Protein AF-A0AAE0ZSF6-F1 (afdb_monomer)

pLDDT: mean 75.46, std 21.59, range [30.97, 98.56]

Organism: NCBI:txid231223

Structure (mmCIF, N/CA/C/O backbone):
data_AF-A0AAE0ZSF6-F1
#
_entry.id   AF-A0AAE0ZSF6-F1
#
loop_
_atom_site.group_PDB
_atom_site.id
_atom_site.type_symbol
_atom_site.label_atom_id
_atom_site.label_alt_id
_atom_site.label_comp_id
_atom_site.label_asym_id
_atom_site.label_entity_id
_atom_site.label_seq_id
_atom_site.pdbx_PDB_ins_code
_atom_site.Cartn_x
_atom_site.Cartn_y
_atom_site.Cartn_z
_atom_site.occupancy
_atom_site.B_iso_or_equiv
_atom_site.auth_seq_id
_atom_site.auth_comp_id
_atom_site.auth_asym_id
_atom_site.auth_atom_id
_atom_site.pdbx_PDB_model_num
ATOM 1 N N . MET A 1 1 ? 40.507 6.064 -8.110 1.00 38.41 1 MET A N 1
ATOM 2 C CA . MET A 1 1 ? 40.528 5.110 -9.238 1.00 38.41 1 MET A CA 1
ATOM 3 C C . MET A 1 1 ? 39.177 5.207 -9.920 1.00 38.41 1 MET A C 1
ATOM 5 O O . MET A 1 1 ? 38.188 4.876 -9.286 1.00 38.41 1 MET A O 1
ATOM 9 N N . ILE A 1 2 ? 39.118 5.758 -11.133 1.00 44.78 2 ILE A N 1
ATOM 10 C CA . ILE A 1 2 ? 37.880 5.827 -11.922 1.00 44.78 2 ILE A CA 1
ATOM 11 C C . ILE A 1 2 ? 37.825 4.515 -12.701 1.00 44.78 2 ILE A C 1
ATOM 13 O O . ILE A 1 2 ? 38.640 4.302 -13.596 1.00 44.78 2 ILE A O 1
ATOM 17 N N . SER A 1 3 ? 36.950 3.599 -12.286 1.00 50.28 3 SER A N 1
ATOM 18 C CA . SER A 1 3 ? 36.685 2.377 -13.042 1.00 50.28 3 SER A CA 1
ATOM 19 C C . SER A 1 3 ? 35.960 2.786 -14.319 1.00 50.28 3 SER A C 1
ATOM 21 O O . SER A 1 3 ? 34.825 3.247 -14.253 1.00 50.28 3 SER A O 1
ATOM 23 N N . ALA A 1 4 ? 36.632 2.700 -15.466 1.00 52.94 4 ALA A N 1
ATOM 24 C CA . ALA A 1 4 ? 35.983 2.910 -16.751 1.00 52.94 4 ALA A CA 1
ATOM 25 C C . ALA A 1 4 ? 35.031 1.733 -16.997 1.00 52.94 4 ALA A C 1
ATOM 27 O O . ALA A 1 4 ? 35.480 0.588 -17.085 1.00 52.94 4 ALA A O 1
ATOM 28 N N . SER A 1 5 ? 33.730 2.012 -17.060 1.00 61.28 5 SER A N 1
ATOM 29 C CA . SER A 1 5 ? 32.712 1.036 -17.440 1.00 61.28 5 SER A CA 1
ATOM 30 C C . SER A 1 5 ? 33.024 0.489 -18.834 1.00 61.28 5 SER A C 1
ATOM 32 O O . SER A 1 5 ? 33.424 1.216 -19.750 1.00 61.28 5 SER A O 1
ATOM 34 N N . GLY A 1 6 ? 32.918 -0.830 -18.994 1.00 62.44 6 GLY A N 1
ATOM 35 C CA . GLY A 1 6 ? 33.204 -1.478 -20.271 1.00 62.44 6 GLY A CA 1
ATOM 36 C C . GLY A 1 6 ? 32.202 -1.041 -21.353 1.00 62.44 6 GLY A C 1
ATOM 37 O O . GLY A 1 6 ? 31.063 -0.697 -21.036 1.00 62.44 6 GLY A O 1
ATOM 38 N N . PRO A 1 7 ? 32.549 -1.116 -22.650 1.00 66.44 7 PRO A N 1
ATOM 39 C CA . PRO A 1 7 ? 31.659 -0.720 -23.751 1.00 66.44 7 PRO A CA 1
ATOM 40 C C . PRO A 1 7 ? 30.327 -1.496 -23.821 1.00 66.44 7 PRO A C 1
ATOM 42 O O . PRO A 1 7 ? 29.432 -1.100 -24.566 1.00 66.44 7 PRO A O 1
ATOM 45 N N . SER A 1 8 ? 30.177 -2.594 -23.074 1.00 73.38 8 SER A N 1
ATOM 46 C CA . SER A 1 8 ? 28.915 -3.325 -22.901 1.00 73.38 8 SER A CA 1
ATOM 47 C C . SER A 1 8 ? 27.992 -2.715 -21.843 1.00 73.38 8 SER A C 1
ATOM 49 O O . SER A 1 8 ? 26.777 -2.809 -21.970 1.00 73.38 8 SER A O 1
ATOM 51 N N . GLU A 1 9 ? 28.558 -2.103 -20.804 1.00 71.50 9 GLU A N 1
ATOM 52 C CA . GLU A 1 9 ? 27.821 -1.485 -19.698 1.00 71.50 9 GLU A CA 1
ATOM 53 C C . GLU A 1 9 ? 27.203 -0.160 -20.155 1.00 71.50 9 GLU A C 1
ATOM 55 O O . GLU A 1 9 ? 25.998 0.022 -20.031 1.00 71.50 9 GLU A O 1
ATOM 60 N N . ALA A 1 10 ? 27.975 0.665 -20.871 1.00 73.56 10 ALA A N 1
ATOM 61 C CA . ALA A 1 10 ? 27.472 1.903 -21.468 1.00 73.56 10 ALA A CA 1
ATOM 62 C C . ALA A 1 10 ? 26.270 1.681 -22.411 1.00 73.56 10 ALA A C 1
ATOM 64 O O . ALA A 1 10 ? 25.297 2.427 -22.362 1.00 73.56 10 ALA A O 1
ATOM 65 N N . ARG A 1 11 ? 26.290 0.620 -23.236 1.00 77.31 11 ARG A N 1
ATOM 66 C CA . ARG A 1 11 ? 25.150 0.286 -24.114 1.00 77.31 11 ARG A CA 1
ATOM 67 C C . ARG A 1 11 ? 23.927 -0.191 -23.340 1.00 77.31 11 ARG A C 1
ATOM 69 O O . ARG A 1 11 ? 22.802 0.062 -23.761 1.00 77.31 11 ARG A O 1
ATOM 76 N N . ARG A 1 12 ? 24.134 -0.916 -22.237 1.00 74.12 12 ARG A N 1
ATOM 77 C CA . ARG A 1 12 ? 23.039 -1.360 -21.371 1.00 74.12 12 ARG A CA 1
ATOM 78 C C . ARG A 1 12 ? 22.360 -0.153 -20.733 1.00 74.12 12 ARG A C 1
ATOM 80 O O . ARG A 1 12 ? 21.136 -0.085 -20.751 1.00 74.12 12 ARG A O 1
ATOM 87 N N . ASP A 1 13 ? 23.145 0.791 -20.229 1.00 77.50 13 ASP A N 1
ATOM 88 C CA . ASP A 1 13 ? 22.627 1.995 -19.584 1.00 77.50 13 ASP A CA 1
ATOM 89 C C . ASP A 1 13 ? 21.880 2.894 -20.577 1.00 77.50 13 ASP A C 1
ATOM 91 O O . ASP A 1 13 ? 20.820 3.421 -20.245 1.00 77.50 13 ASP A O 1
ATOM 95 N N . GLU A 1 14 ? 22.376 3.020 -21.811 1.00 81.62 14 GLU A N 1
ATOM 96 C CA . GLU A 1 14 ? 21.708 3.752 -22.896 1.00 81.62 14 GLU A CA 1
ATOM 97 C C . GLU A 1 14 ? 20.370 3.107 -23.294 1.00 81.62 14 GLU A C 1
ATOM 99 O O . GLU A 1 14 ? 19.353 3.796 -23.431 1.00 81.62 14 GLU A O 1
ATOM 104 N N . TYR A 1 15 ? 20.343 1.777 -23.430 1.00 82.00 15 TYR A N 1
ATOM 105 C CA . TYR A 1 15 ? 19.114 1.039 -23.720 1.00 82.00 15 TYR A CA 1
ATOM 106 C C . TYR A 1 15 ? 18.086 1.198 -22.596 1.00 82.00 15 TYR A C 1
ATOM 108 O O . TYR A 1 15 ? 16.926 1.508 -22.860 1.00 82.00 15 TYR A O 1
ATOM 116 N N . MET A 1 16 ? 18.517 1.034 -21.340 1.00 80.19 16 MET A N 1
ATOM 117 C CA . MET A 1 16 ? 17.651 1.195 -20.171 1.00 80.19 16 MET A CA 1
ATOM 118 C C . MET A 1 16 ? 17.082 2.613 -20.085 1.00 80.19 16 MET A C 1
ATOM 120 O O . MET A 1 16 ? 15.882 2.762 -19.873 1.00 80.19 16 MET A O 1
ATOM 124 N N . HIS A 1 17 ? 17.902 3.644 -20.314 1.00 84.75 17 HIS A N 1
ATOM 125 C CA . HIS A 1 17 ? 17.427 5.029 -20.366 1.00 84.75 17 HIS A CA 1
ATOM 126 C C . HIS A 1 17 ? 16.387 5.241 -21.465 1.00 84.75 17 HIS A C 1
ATOM 128 O O . HIS A 1 17 ? 15.343 5.834 -21.208 1.00 84.75 17 HIS A O 1
ATOM 134 N N . THR A 1 18 ? 16.649 4.741 -22.675 1.00 85.81 18 THR A N 1
ATOM 135 C CA . THR A 1 18 ? 15.728 4.892 -23.812 1.00 85.81 18 THR A CA 1
ATOM 136 C C . THR A 1 18 ? 14.391 4.213 -23.531 1.00 85.81 18 THR A C 1
ATOM 138 O O . THR A 1 18 ? 13.337 4.807 -23.751 1.00 85.81 18 THR A O 1
ATOM 141 N N . PHE A 1 19 ? 14.430 2.992 -22.995 1.00 87.56 19 PHE A N 1
ATOM 142 C CA . PHE A 1 19 ? 13.236 2.248 -22.613 1.00 87.56 19 PHE A CA 1
ATOM 143 C C . PHE A 1 19 ? 12.431 2.979 -21.529 1.00 87.56 19 PHE A C 1
ATOM 145 O O . PHE A 1 19 ? 11.226 3.166 -21.675 1.00 87.56 19 PHE A O 1
ATOM 152 N N . ILE A 1 20 ? 13.092 3.447 -20.467 1.00 86.94 20 ILE A N 1
ATOM 153 C CA . ILE A 1 20 ? 12.430 4.162 -19.368 1.00 86.94 20 ILE A CA 1
ATOM 154 C C . ILE A 1 20 ? 11.836 5.488 -19.849 1.00 86.94 20 ILE A C 1
ATOM 156 O O . ILE A 1 20 ? 10.719 5.815 -19.463 1.00 86.94 20 ILE A O 1
ATOM 160 N N . GLN A 1 21 ? 12.515 6.218 -20.739 1.00 89.75 21 GLN A N 1
ATOM 161 C CA . GLN A 1 21 ? 11.969 7.442 -21.335 1.00 89.75 21 GLN A CA 1
ATOM 162 C C . GLN A 1 21 ? 10.704 7.155 -22.140 1.00 89.75 21 GLN A C 1
ATOM 164 O O . GLN A 1 21 ? 9.727 7.890 -22.030 1.00 89.75 21 GLN A O 1
ATOM 169 N N . GLN A 1 22 ? 10.702 6.091 -22.944 1.00 89.81 22 GLN A N 1
ATOM 170 C CA . GLN A 1 22 ? 9.517 5.690 -23.701 1.00 89.81 22 GLN A CA 1
ATOM 171 C C . GLN A 1 22 ? 8.365 5.309 -22.771 1.00 89.81 22 GLN A C 1
ATOM 173 O O . GLN A 1 22 ? 7.236 5.742 -23.001 1.00 89.81 22 GLN A O 1
ATOM 178 N N . LEU A 1 23 ? 8.657 4.564 -21.701 1.00 88.75 23 LEU A N 1
ATOM 179 C CA . LEU A 1 23 ? 7.667 4.198 -20.695 1.00 88.75 23 LEU A CA 1
ATOM 180 C C . LEU A 1 23 ? 7.110 5.432 -19.976 1.00 88.75 23 LEU A C 1
ATOM 182 O O . LEU A 1 23 ? 5.900 5.554 -19.833 1.00 88.75 23 LEU A O 1
ATOM 186 N N . ILE A 1 24 ? 7.961 6.382 -19.585 1.00 88.75 24 ILE A N 1
ATOM 187 C CA . ILE A 1 24 ? 7.532 7.650 -18.981 1.00 88.75 24 ILE A CA 1
ATOM 188 C C . ILE A 1 24 ? 6.625 8.420 -19.931 1.00 88.75 24 ILE A C 1
ATOM 190 O O . ILE A 1 24 ? 5.507 8.746 -19.549 1.00 88.75 24 ILE A O 1
ATOM 194 N N . ASN A 1 25 ? 7.036 8.614 -21.184 1.00 89.50 25 ASN A N 1
ATOM 195 C CA . ASN A 1 25 ? 6.225 9.320 -22.178 1.00 89.50 25 ASN A CA 1
ATOM 196 C C . ASN A 1 25 ? 4.858 8.642 -22.385 1.00 89.50 25 ASN A C 1
ATOM 198 O O . ASN A 1 25 ? 3.844 9.311 -22.578 1.00 89.50 25 ASN A O 1
ATOM 202 N N . PHE A 1 26 ? 4.815 7.308 -22.336 1.00 88.69 26 PHE A N 1
ATOM 203 C CA . PHE A 1 26 ? 3.572 6.545 -22.393 1.00 88.69 26 PHE A CA 1
ATOM 204 C C . PHE A 1 26 ? 2.703 6.760 -21.140 1.00 88.69 26 PHE A C 1
ATOM 206 O O . PHE A 1 26 ? 1.488 6.953 -21.249 1.00 88.69 26 PHE A O 1
ATOM 213 N N . CYS A 1 27 ? 3.319 6.777 -19.960 1.00 88.19 27 CYS A N 1
ATOM 214 C CA . CYS A 1 27 ? 2.656 6.903 -18.665 1.00 88.19 27 CYS A CA 1
ATOM 215 C C . CYS A 1 27 ? 2.321 8.341 -18.254 1.00 88.19 27 CYS A C 1
ATOM 217 O O . CYS A 1 27 ? 1.566 8.530 -17.310 1.00 88.19 27 CYS A O 1
ATOM 219 N N . GLU A 1 28 ? 2.825 9.367 -18.939 1.00 85.00 28 GLU A N 1
ATOM 220 C CA . GLU A 1 28 ? 2.530 10.772 -18.623 1.00 85.00 28 GLU A CA 1
ATOM 221 C C . GLU A 1 28 ? 1.050 11.143 -18.808 1.00 85.00 28 GLU A C 1
ATOM 223 O O . GLU A 1 28 ? 0.563 12.117 -18.222 1.00 85.00 28 GLU A O 1
ATOM 228 N N . THR A 1 29 ? 0.286 10.366 -19.581 1.00 81.25 29 THR A N 1
ATOM 229 C CA . THR A 1 29 ? -1.163 10.571 -19.643 1.00 81.25 29 THR A CA 1
ATOM 230 C C . THR A 1 29 ? -1.813 10.101 -18.338 1.00 81.25 29 THR A C 1
ATOM 232 O O . THR A 1 29 ? -1.585 8.985 -17.872 1.00 81.25 29 THR A O 1
ATOM 235 N N . LYS A 1 30 ? -2.679 10.940 -17.745 1.00 73.31 30 LYS A N 1
ATOM 236 C CA . LYS A 1 30 ? -3.395 10.605 -16.493 1.00 73.31 30 LYS A CA 1
ATOM 237 C C . LYS A 1 30 ? -4.153 9.278 -16.575 1.00 73.31 30 LYS A C 1
ATOM 239 O O . LYS A 1 30 ? -4.329 8.612 -15.562 1.00 73.31 30 LYS A O 1
ATOM 244 N N . GLU A 1 31 ? -4.627 8.925 -17.767 1.00 80.25 31 GLU A N 1
ATOM 245 C CA . GLU A 1 31 ? -5.328 7.669 -18.001 1.00 80.25 31 GLU A CA 1
ATOM 246 C C . GLU A 1 31 ? -4.389 6.462 -17.920 1.00 80.25 31 GLU A C 1
ATOM 248 O O . GLU A 1 31 ? -4.686 5.529 -17.175 1.00 80.25 31 GLU A O 1
ATOM 253 N N . ASN A 1 32 ? -3.248 6.493 -18.616 1.00 79.88 32 ASN A N 1
ATOM 254 C CA . ASN A 1 32 ? -2.305 5.376 -18.594 1.00 79.88 32 ASN A CA 1
ATOM 255 C C . ASN A 1 32 ? -1.690 5.197 -17.209 1.00 79.88 32 ASN A C 1
ATOM 257 O O . ASN A 1 32 ? -1.609 4.076 -16.724 1.00 79.88 32 ASN A O 1
ATOM 261 N N . LEU A 1 33 ? -1.333 6.286 -16.531 1.00 78.62 33 LEU A N 1
ATOM 262 C CA . LEU A 1 33 ? -0.700 6.201 -15.219 1.00 78.62 33 LEU A CA 1
ATOM 263 C C . LEU A 1 33 ? -1.544 5.455 -14.177 1.00 78.62 33 LEU A C 1
ATOM 265 O O . LEU A 1 33 ? -1.015 4.685 -13.382 1.00 78.62 33 LEU A O 1
ATOM 269 N N . GLY A 1 34 ? -2.856 5.708 -14.172 1.00 72.88 34 GLY A N 1
ATOM 270 C CA . GLY A 1 34 ? -3.773 5.130 -13.192 1.00 72.88 34 GLY A CA 1
ATOM 271 C C . GLY A 1 34 ? -4.357 3.777 -13.590 1.00 72.88 34 GLY A C 1
ATOM 272 O O . GLY A 1 34 ? -4.834 3.059 -12.717 1.00 72.88 34 GLY A O 1
ATOM 273 N N . LYS A 1 35 ? -4.356 3.430 -14.883 1.00 76.44 35 LYS A N 1
ATOM 274 C CA . LYS A 1 35 ? -5.062 2.239 -15.391 1.00 76.44 35 LYS A CA 1
ATOM 275 C C . LYS A 1 35 ? -4.177 1.244 -16.129 1.00 76.44 35 LYS A C 1
ATOM 277 O O . LYS A 1 35 ? -4.581 0.098 -16.298 1.00 76.44 35 LYS A O 1
ATOM 282 N N . ASN A 1 36 ? -3.025 1.671 -16.639 1.00 79.06 36 ASN A N 1
ATOM 283 C CA . ASN A 1 36 ? -2.172 0.810 -17.438 1.00 79.06 36 ASN A CA 1
ATOM 284 C C . ASN A 1 36 ? -1.141 0.106 -16.553 1.00 79.06 36 ASN A C 1
ATOM 286 O O . ASN A 1 36 ? -0.328 0.742 -15.882 1.00 79.06 36 ASN A O 1
ATOM 290 N N . ARG A 1 37 ? -1.154 -1.226 -16.613 1.00 77.06 37 ARG A N 1
ATOM 291 C CA . ARG A 1 37 ? -0.267 -2.104 -15.849 1.00 77.06 37 ARG A CA 1
ATOM 292 C C . ARG A 1 37 ? 1.215 -1.788 -16.049 1.00 77.06 37 ARG A C 1
ATOM 294 O O . ARG A 1 37 ? 1.985 -1.882 -15.095 1.00 77.06 37 ARG A O 1
ATOM 301 N N . ASP A 1 38 ? 1.619 -1.390 -17.252 1.00 78.75 38 ASP A N 1
ATOM 302 C CA . ASP A 1 38 ? 3.024 -1.115 -17.561 1.00 78.75 38 ASP A CA 1
ATOM 303 C C . ASP A 1 38 ? 3.538 0.114 -16.790 1.00 78.75 38 ASP A C 1
ATOM 305 O O . ASP A 1 38 ? 4.727 0.212 -16.483 1.00 78.75 38 ASP A O 1
ATOM 309 N N . CYS A 1 39 ? 2.629 1.004 -16.377 1.00 82.94 39 CYS A N 1
ATOM 310 C CA . CYS A 1 39 ? 2.936 2.186 -15.578 1.00 82.94 39 CYS A CA 1
ATOM 311 C C . CYS A 1 39 ? 3.050 1.911 -14.074 1.00 82.94 39 CYS A C 1
ATOM 313 O O . CYS A 1 39 ? 3.660 2.707 -13.361 1.00 82.94 39 CYS A O 1
ATOM 315 N N . PHE A 1 40 ? 2.519 0.795 -13.563 1.00 80.00 40 PHE A N 1
ATOM 316 C CA . PHE A 1 40 ? 2.473 0.536 -12.116 1.00 80.00 40 PHE A CA 1
ATOM 317 C C . PHE A 1 40 ? 3.850 0.265 -11.500 1.00 80.00 40 PHE A C 1
ATOM 319 O O . PHE A 1 40 ? 4.061 0.548 -10.325 1.00 80.00 40 PHE A O 1
ATOM 326 N N . GLY A 1 41 ? 4.804 -0.242 -12.287 1.00 81.19 41 GLY A N 1
ATOM 327 C CA . GLY A 1 41 ? 6.183 -0.458 -11.835 1.00 81.19 41 GLY A CA 1
ATOM 328 C C . GLY A 1 41 ? 7.085 0.774 -11.951 1.00 81.19 41 GLY A C 1
ATOM 329 O O . GLY A 1 41 ? 8.206 0.761 -11.443 1.00 81.19 41 GLY A O 1
ATOM 330 N N . LEU A 1 42 ? 6.628 1.829 -12.631 1.00 84.19 42 LEU A N 1
ATOM 331 C CA . LEU A 1 42 ? 7.441 3.007 -12.914 1.00 84.19 42 LEU A CA 1
ATOM 332 C C . LEU A 1 42 ? 7.886 3.769 -11.648 1.00 84.19 42 LEU A C 1
ATOM 334 O O . LEU A 1 42 ? 9.061 4.139 -11.602 1.00 84.19 42 LEU A O 1
ATOM 338 N N . PRO A 1 43 ? 7.047 3.937 -10.599 1.00 84.25 43 PRO A N 1
ATOM 339 C CA . PRO A 1 43 ? 7.484 4.522 -9.333 1.00 84.25 43 PRO A CA 1
ATOM 340 C C . PRO A 1 43 ? 8.699 3.807 -8.745 1.00 84.25 43 PRO A C 1
ATOM 342 O O . PRO A 1 43 ? 9.738 4.432 -8.589 1.00 84.25 43 PRO A O 1
ATOM 345 N N . ALA A 1 44 ? 8.625 2.488 -8.538 1.00 82.19 44 ALA A N 1
ATOM 346 C CA . ALA A 1 44 ? 9.726 1.715 -7.959 1.00 82.19 44 ALA A CA 1
ATOM 347 C C . ALA A 1 44 ? 10.993 1.735 -8.836 1.00 82.19 44 ALA A C 1
ATOM 349 O O . ALA A 1 44 ? 12.118 1.772 -8.332 1.00 82.19 44 ALA A O 1
ATOM 350 N N . ILE A 1 45 ? 10.838 1.756 -10.167 1.00 84.38 45 ILE A N 1
ATOM 351 C CA . ILE A 1 45 ? 11.976 1.938 -11.079 1.00 84.38 45 ILE A CA 1
ATOM 352 C C . ILE A 1 45 ? 12.665 3.279 -10.809 1.00 84.38 45 ILE A C 1
ATOM 354 O O . ILE A 1 45 ? 13.887 3.309 -10.667 1.00 84.38 45 ILE A O 1
ATOM 358 N N . CYS A 1 46 ? 11.899 4.364 -10.724 1.00 85.75 46 CYS A N 1
ATOM 359 C CA . CYS A 1 46 ? 12.448 5.707 -10.605 1.00 85.75 46 CYS A CA 1
ATOM 360 C C . CYS A 1 46 ? 12.899 6.086 -9.192 1.00 85.75 46 CYS A C 1
ATOM 362 O O . CYS A 1 46 ? 13.870 6.823 -9.071 1.00 85.75 46 CYS A O 1
ATOM 364 N N . THR A 1 47 ? 12.257 5.593 -8.133 1.00 82.19 47 THR A N 1
ATOM 365 C CA . THR A 1 47 ? 12.610 5.947 -6.748 1.00 82.19 47 THR A CA 1
ATOM 366 C C . THR A 1 47 ? 13.638 5.000 -6.140 1.00 82.19 47 THR A C 1
ATOM 368 O O . THR A 1 47 ? 14.485 5.437 -5.365 1.00 82.19 47 THR A O 1
ATOM 371 N N . GLU A 1 48 ? 13.621 3.718 -6.513 1.00 82.06 48 GLU A N 1
ATOM 372 C CA . GLU A 1 48 ? 14.430 2.697 -5.834 1.00 82.06 48 GLU A CA 1
ATOM 373 C C . GLU A 1 48 ? 15.563 2.166 -6.712 1.00 82.06 48 GLU A C 1
ATOM 375 O O . GLU A 1 48 ? 16.700 2.027 -6.260 1.00 82.06 48 GLU A O 1
ATOM 380 N N . LYS A 1 49 ? 15.274 1.865 -7.983 1.00 83.25 49 LYS A N 1
ATOM 381 C CA . LYS A 1 49 ? 16.237 1.182 -8.865 1.00 83.25 49 LYS A CA 1
ATOM 382 C C . LYS A 1 49 ? 17.143 2.150 -9.609 1.00 83.25 49 LYS A C 1
ATOM 384 O O . LYS A 1 49 ? 18.298 1.820 -9.875 1.00 83.25 49 LYS A O 1
ATOM 389 N N . MET A 1 50 ? 16.621 3.318 -9.976 1.00 85.06 50 MET A N 1
ATOM 390 C CA . MET A 1 50 ? 17.320 4.320 -10.781 1.00 85.06 50 MET A CA 1
ATOM 391 C C . MET A 1 50 ? 17.099 5.759 -10.271 1.00 85.06 50 MET A C 1
ATOM 393 O O . MET A 1 50 ? 16.797 6.640 -11.076 1.00 85.06 50 MET A O 1
ATOM 397 N N . PRO A 1 51 ? 17.329 6.044 -8.972 1.00 83.44 51 PRO A N 1
ATOM 398 C CA . PRO A 1 51 ? 17.047 7.354 -8.366 1.00 83.44 51 PRO A CA 1
ATOM 399 C C . PRO A 1 51 ? 17.857 8.529 -8.934 1.00 83.44 51 PRO A C 1
ATOM 401 O O . PRO A 1 51 ? 17.541 9.678 -8.658 1.00 83.44 51 PRO A O 1
ATOM 404 N N . GLY A 1 52 ? 18.923 8.265 -9.696 1.00 83.38 52 GLY A N 1
ATOM 405 C CA . GLY A 1 52 ? 19.757 9.296 -10.326 1.00 83.38 52 GLY A CA 1
ATOM 406 C C . GLY A 1 52 ? 19.583 9.414 -11.840 1.00 83.38 52 GLY A C 1
ATOM 407 O O . GLY A 1 52 ? 20.374 10.100 -12.486 1.00 83.38 52 GLY A O 1
ATOM 408 N N . ALA A 1 53 ? 18.626 8.696 -12.432 1.00 85.75 53 ALA A N 1
ATOM 409 C CA . ALA A 1 53 ? 18.398 8.763 -13.866 1.00 85.75 53 ALA A CA 1
ATOM 410 C C . ALA A 1 53 ? 17.630 10.045 -14.202 1.00 85.75 53 ALA A C 1
ATOM 412 O O . ALA A 1 53 ? 16.487 10.208 -13.789 1.00 85.75 53 ALA A O 1
ATOM 413 N N . SER A 1 54 ? 18.226 10.932 -15.003 1.00 87.81 54 SER A N 1
ATOM 414 C CA . SER A 1 54 ? 17.636 12.241 -15.345 1.00 87.81 54 SER A CA 1
ATOM 415 C C . SER A 1 54 ? 16.279 12.152 -16.048 1.00 87.81 54 SER A C 1
ATOM 417 O O . SER A 1 54 ? 15.496 13.098 -16.058 1.00 87.81 54 SER A O 1
ATOM 419 N N . VAL A 1 55 ? 15.988 10.999 -16.647 1.00 84.56 55 VAL A N 1
ATOM 420 C CA . VAL A 1 55 ? 14.679 10.683 -17.214 1.00 84.56 55 VAL A CA 1
ATOM 421 C C . VAL A 1 55 ? 13.585 10.605 -16.139 1.00 84.56 55 VAL A C 1
ATOM 423 O O . VAL A 1 55 ? 12.467 11.049 -16.377 1.00 84.56 55 VAL A O 1
ATOM 426 N N . CYS A 1 56 ? 13.910 10.129 -14.936 1.00 87.06 56 CYS A N 1
ATOM 427 C CA . CYS A 1 56 ? 12.982 10.057 -13.810 1.00 87.06 56 CYS A CA 1
ATOM 428 C C . CYS A 1 56 ? 12.709 11.427 -13.171 1.00 87.06 56 CYS A C 1
ATOM 430 O O . CYS A 1 56 ? 11.651 11.597 -12.574 1.00 87.06 56 CYS A O 1
ATOM 432 N N . ASP A 1 57 ? 13.583 12.422 -13.364 1.00 84.62 57 ASP A N 1
ATOM 433 C CA . ASP A 1 57 ? 13.354 13.796 -12.884 1.00 84.62 57 ASP A CA 1
ATOM 434 C C . ASP A 1 57 ? 12.171 14.476 -13.598 1.00 84.62 57 ASP A C 1
ATOM 436 O O . ASP A 1 57 ? 11.536 15.380 -13.052 1.00 84.62 57 ASP A O 1
ATOM 440 N N . GLN A 1 58 ? 11.879 14.062 -14.837 1.00 75.44 58 GLN A N 1
ATOM 441 C CA . GLN A 1 58 ? 10.772 14.598 -15.643 1.00 75.44 58 GLN A CA 1
ATOM 442 C C . GLN A 1 58 ? 9.426 13.999 -15.234 1.00 75.44 58 GLN A C 1
ATOM 444 O O . GLN A 1 58 ? 8.379 14.634 -15.373 1.00 75.44 58 GLN A O 1
ATOM 449 N N . PHE A 1 59 ? 9.455 12.786 -14.686 1.00 75.44 59 PHE A N 1
ATOM 450 C CA . PHE A 1 59 ? 8.269 12.116 -14.205 1.00 75.44 59 PHE A CA 1
ATOM 451 C C . PHE A 1 59 ? 7.878 12.721 -12.854 1.00 75.44 59 PHE A C 1
ATOM 453 O O . PHE A 1 59 ? 8.533 12.502 -11.838 1.00 75.44 59 PHE A O 1
ATOM 460 N N . SER A 1 60 ? 6.809 13.523 -12.826 1.00 64.88 60 SER A N 1
ATOM 461 C CA . SER A 1 60 ? 6.274 14.053 -11.568 1.00 64.88 60 SER A CA 1
ATOM 462 C C . SER A 1 60 ? 5.779 12.881 -10.716 1.00 64.88 60 SER A C 1
ATOM 464 O O . SER A 1 60 ? 4.659 12.406 -10.904 1.00 64.88 60 SER A O 1
ATOM 466 N N . LEU A 1 61 ? 6.627 12.415 -9.793 1.00 59.69 61 LEU A N 1
ATOM 467 C CA . LEU A 1 61 ? 6.431 11.281 -8.878 1.00 59.69 61 LEU A CA 1
ATOM 468 C C . LEU A 1 61 ? 5.325 11.528 -7.834 1.00 59.69 61 LEU A C 1
ATOM 470 O O . LEU A 1 61 ? 5.467 11.227 -6.656 1.00 59.69 61 LEU A O 1
ATOM 474 N N . ARG A 1 62 ? 4.167 12.048 -8.248 1.00 66.06 62 ARG A N 1
ATOM 475 C CA . ARG A 1 62 ? 2.956 12.003 -7.416 1.00 66.06 62 ARG A CA 1
ATOM 476 C C . ARG A 1 62 ? 2.440 10.576 -7.225 1.00 66.06 62 ARG A C 1
ATOM 478 O O . ARG A 1 62 ? 1.483 10.379 -6.486 1.00 66.06 62 ARG A O 1
ATOM 485 N N . VAL A 1 63 ? 3.025 9.604 -7.923 1.00 73.38 63 VAL A N 1
ATOM 486 C CA . VAL A 1 63 ? 2.716 8.188 -7.759 1.00 73.38 63 VAL A CA 1
ATOM 487 C C . VAL A 1 63 ? 3.811 7.562 -6.919 1.00 73.38 63 VAL A C 1
ATOM 489 O O . VAL A 1 63 ? 4.957 7.476 -7.349 1.00 73.38 63 VAL A O 1
ATOM 492 N N . LEU A 1 64 ? 3.418 7.150 -5.722 1.00 83.75 64 LEU A N 1
ATOM 493 C CA . LEU A 1 64 ? 4.252 6.440 -4.767 1.00 83.75 64 LEU A CA 1
ATOM 494 C C . LEU A 1 64 ? 4.316 4.953 -5.132 1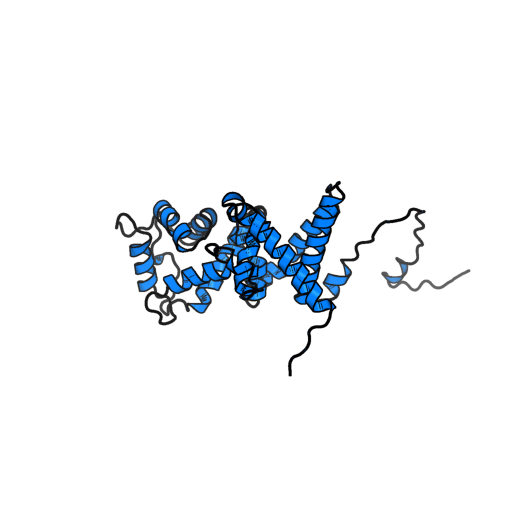.00 83.75 64 LEU A C 1
ATOM 496 O O . LEU A 1 64 ? 3.310 4.369 -5.560 1.00 83.75 64 LEU A O 1
ATOM 500 N N . SER A 1 65 ? 5.478 4.337 -4.927 1.00 86.75 65 SER A N 1
ATOM 501 C CA . SER A 1 65 ? 5.601 2.879 -4.877 1.00 86.75 65 SER A CA 1
ATOM 502 C C . SER A 1 65 ? 4.744 2.307 -3.744 1.00 86.75 65 SER A C 1
ATOM 504 O O . SER A 1 65 ? 4.450 3.002 -2.770 1.00 86.75 65 SER A O 1
ATOM 506 N N . LEU A 1 66 ? 4.356 1.031 -3.825 1.00 89.75 66 LEU A N 1
ATOM 507 C CA . LEU A 1 66 ? 3.622 0.381 -2.735 1.00 89.75 66 LEU A CA 1
ATOM 508 C C . LEU A 1 66 ? 4.382 0.507 -1.404 1.00 89.75 66 LEU A C 1
ATOM 510 O O . LEU A 1 66 ? 3.778 0.895 -0.413 1.00 89.75 66 LEU A O 1
ATOM 514 N N . ASN A 1 67 ? 5.699 0.286 -1.388 1.00 93.75 67 ASN A N 1
ATOM 515 C CA . ASN A 1 67 ? 6.521 0.484 -0.193 1.00 93.75 67 ASN A CA 1
ATOM 516 C C . ASN A 1 67 ? 6.388 1.907 0.385 1.00 93.75 67 ASN A C 1
ATOM 518 O O . ASN A 1 67 ? 6.143 2.068 1.579 1.00 93.75 67 ASN A O 1
ATOM 522 N N . GLU A 1 68 ? 6.479 2.947 -0.448 1.00 91.69 68 GLU A N 1
ATOM 523 C CA . GLU A 1 68 ? 6.305 4.336 -0.003 1.00 91.69 68 GLU A CA 1
ATOM 524 C C . GLU A 1 68 ? 4.901 4.612 0.549 1.00 91.69 68 GLU A C 1
ATOM 526 O O . GLU A 1 68 ? 4.791 5.342 1.534 1.00 91.69 68 GLU A O 1
ATOM 531 N N . LYS A 1 69 ? 3.849 4.018 -0.035 1.00 93.88 69 LYS A N 1
ATOM 532 C CA . LYS A 1 69 ? 2.469 4.125 0.473 1.00 93.88 69 LYS A CA 1
ATOM 533 C C . LYS A 1 69 ? 2.319 3.463 1.845 1.00 93.88 69 LYS A C 1
ATOM 535 O O . LYS A 1 69 ? 1.799 4.091 2.760 1.00 93.88 69 LYS A O 1
ATOM 540 N N . LEU A 1 70 ? 2.828 2.237 2.003 1.00 96.19 70 LEU A N 1
ATOM 541 C CA . LEU A 1 70 ? 2.788 1.490 3.269 1.00 96.19 70 LEU A CA 1
ATOM 542 C C . LEU A 1 70 ? 3.496 2.262 4.394 1.00 96.19 70 LEU A C 1
ATOM 544 O O . LEU A 1 70 ? 3.001 2.356 5.514 1.00 96.19 70 LEU A O 1
ATOM 548 N N . TRP A 1 71 ? 4.646 2.863 4.084 1.00 96.62 71 TRP A N 1
ATOM 549 C CA . TRP A 1 71 ? 5.378 3.695 5.035 1.00 96.62 71 TRP A CA 1
ATOM 550 C C . TRP A 1 71 ? 4.761 5.078 5.257 1.00 96.62 71 TRP A C 1
ATOM 552 O O . TRP A 1 71 ? 5.008 5.681 6.299 1.00 96.62 71 TRP A O 1
ATOM 562 N N . ALA A 1 72 ? 4.016 5.621 4.291 1.00 95.00 72 ALA A N 1
ATOM 563 C CA . ALA A 1 72 ? 3.298 6.877 4.479 1.00 95.00 72 ALA A CA 1
ATOM 564 C C . ALA A 1 72 ? 2.234 6.732 5.567 1.00 95.00 72 ALA A C 1
ATOM 566 O O . ALA A 1 72 ? 2.183 7.583 6.444 1.00 95.00 72 ALA A O 1
ATOM 567 N N . GLU A 1 73 ? 1.477 5.634 5.553 1.00 95.25 73 GLU A N 1
ATOM 568 C CA . GLU A 1 73 ? 0.516 5.305 6.610 1.00 95.25 73 GLU A CA 1
ATOM 569 C C . GLU A 1 73 ? 1.203 5.059 7.951 1.00 95.25 73 GLU A C 1
ATOM 571 O O . GLU A 1 73 ? 0.873 5.717 8.928 1.00 95.25 73 GLU A O 1
ATOM 576 N N . ALA A 1 74 ? 2.251 4.229 7.989 1.00 96.81 74 ALA A N 1
ATOM 577 C CA . ALA A 1 74 ? 2.967 3.947 9.236 1.00 96.81 74 ALA A CA 1
ATOM 578 C C . ALA A 1 74 ? 3.518 5.199 9.943 1.00 96.81 74 ALA A C 1
ATOM 580 O O . ALA A 1 74 ? 3.534 5.258 11.167 1.00 96.81 74 ALA A O 1
ATOM 581 N N . ARG A 1 75 ? 3.974 6.201 9.180 1.00 96.50 75 ARG A N 1
ATOM 582 C CA . ARG A 1 75 ? 4.443 7.482 9.736 1.00 96.50 75 ARG A CA 1
ATOM 583 C C . ARG A 1 75 ? 3.314 8.422 10.139 1.00 96.50 75 ARG A C 1
ATOM 585 O O . ARG A 1 75 ? 3.544 9.295 10.962 1.00 96.50 75 ARG A O 1
ATOM 592 N N . ASP A 1 76 ? 2.161 8.322 9.490 1.00 95.50 76 ASP A N 1
ATOM 593 C CA . ASP A 1 76 ? 1.001 9.150 9.822 1.00 95.50 76 ASP A CA 1
ATOM 594 C C . ASP A 1 76 ? 0.319 8.647 11.101 1.00 95.50 76 ASP A C 1
ATOM 596 O O . ASP A 1 76 ? -0.168 9.456 11.889 1.00 95.50 76 ASP A O 1
ATOM 600 N N . ASP A 1 77 ? 0.362 7.328 11.312 1.00 96.81 77 ASP A N 1
ATOM 601 C CA . ASP A 1 77 ? -0.126 6.630 12.502 1.00 96.81 77 ASP A CA 1
ATOM 602 C C . ASP A 1 77 ? 0.736 6.929 13.759 1.00 96.81 77 ASP A C 1
ATOM 604 O O . ASP A 1 77 ? 0.197 7.032 14.858 1.00 96.81 77 ASP A O 1
ATOM 608 N N . ASP A 1 78 ? 2.055 7.135 13.618 1.00 98.06 78 ASP A N 1
ATOM 609 C CA . ASP A 1 78 ? 2.974 7.558 14.701 1.00 98.06 78 ASP A CA 1
ATOM 610 C C . ASP A 1 78 ? 3.054 9.085 14.801 1.00 98.06 78 ASP A C 1
ATOM 612 O O . ASP A 1 78 ? 3.999 9.741 14.350 1.00 98.06 78 ASP A O 1
ATOM 616 N N . THR A 1 79 ? 2.000 9.675 15.360 1.00 97.69 79 THR A N 1
ATOM 617 C CA . THR A 1 79 ? 1.834 11.135 15.388 1.00 97.69 79 THR A CA 1
ATOM 618 C C . THR A 1 79 ? 2.895 11.857 16.217 1.00 97.69 79 THR A C 1
ATOM 620 O O . THR A 1 79 ? 3.176 13.034 15.960 1.00 97.69 79 THR A O 1
ATOM 623 N N . ASN A 1 80 ? 3.468 11.184 17.218 1.00 97.75 80 ASN A N 1
ATOM 624 C CA . ASN A 1 80 ? 4.438 11.782 18.126 1.00 97.75 80 ASN A CA 1
ATOM 625 C C . ASN A 1 80 ? 5.903 11.508 17.707 1.00 97.75 80 ASN A C 1
ATOM 627 O O . ASN A 1 80 ? 6.797 12.269 18.096 1.00 97.75 80 ASN A O 1
ATOM 631 N N . GLY A 1 81 ? 6.138 10.508 16.853 1.00 97.88 81 GLY A N 1
ATOM 632 C CA . GLY A 1 81 ? 7.441 10.184 16.278 1.00 97.88 81 GLY A CA 1
ATOM 633 C C . GLY A 1 81 ? 8.355 9.375 17.201 1.00 97.88 81 GLY A C 1
ATOM 634 O O . GLY A 1 81 ? 9.581 9.461 17.052 1.00 97.88 81 GLY A O 1
ATOM 635 N N . ASP A 1 82 ? 7.808 8.647 18.177 1.00 98.38 82 ASP A N 1
ATOM 636 C CA . ASP A 1 82 ? 8.582 7.814 19.107 1.00 98.38 82 ASP A CA 1
ATOM 637 C C . ASP A 1 82 ? 8.858 6.399 18.571 1.00 98.38 82 ASP A C 1
ATOM 639 O O . ASP A 1 82 ? 9.635 5.647 19.173 1.00 98.38 82 ASP A O 1
ATOM 643 N N . GLY A 1 83 ? 8.312 6.062 17.398 1.00 98.06 83 GLY A N 1
ATOM 644 C CA . GLY A 1 83 ? 8.489 4.770 16.751 1.00 98.06 83 GLY A CA 1
ATOM 645 C C . GLY A 1 83 ? 7.528 3.686 17.238 1.00 98.06 83 GLY A C 1
ATOM 646 O O . GLY A 1 83 ? 7.712 2.524 16.852 1.00 98.06 83 GLY A O 1
ATOM 647 N N . VAL A 1 84 ? 6.518 4.027 18.042 1.00 98.56 84 VAL A N 1
ATOM 648 C CA . VAL A 1 84 ? 5.478 3.116 18.528 1.00 98.56 84 VAL A CA 1
ATOM 649 C C . VAL A 1 84 ? 4.103 3.745 18.321 1.00 98.56 84 VAL A C 1
ATOM 651 O O . VAL A 1 84 ? 3.778 4.763 18.902 1.00 98.56 84 VAL A O 1
ATOM 654 N N . ILE A 1 85 ? 3.256 3.080 17.544 1.00 98.56 85 ILE A N 1
ATOM 655 C CA . ILE A 1 85 ? 1.875 3.491 17.295 1.00 98.56 85 ILE A CA 1
ATOM 656 C C . ILE A 1 85 ? 1.001 2.996 18.447 1.00 98.56 85 ILE A C 1
ATOM 658 O O . ILE A 1 85 ? 0.801 1.789 18.619 1.00 98.56 85 ILE A O 1
ATOM 662 N N . THR A 1 86 ? 0.464 3.921 19.229 1.00 98.56 86 THR A N 1
ATOM 663 C CA . THR A 1 86 ? -0.396 3.625 20.383 1.00 98.56 86 THR A CA 1
ATOM 664 C C . THR A 1 86 ? -1.889 3.679 20.042 1.00 98.56 86 THR A C 1
ATOM 666 O O . THR A 1 86 ? -2.301 4.241 19.026 1.00 98.56 86 THR A O 1
ATOM 669 N N . GLU A 1 87 ? -2.737 3.126 20.922 1.00 97.94 87 GLU A N 1
ATOM 670 C CA . GLU A 1 87 ? -4.200 3.230 20.789 1.00 97.94 87 GLU A CA 1
ATOM 671 C C . GLU A 1 87 ? -4.653 4.698 20.747 1.00 97.94 87 GLU A C 1
ATOM 673 O O . GLU A 1 87 ? -5.439 5.080 19.887 1.00 97.94 87 GLU A O 1
ATOM 678 N N . ALA A 1 88 ? -4.095 5.552 21.609 1.00 98.31 88 ALA A N 1
ATOM 679 C CA . ALA A 1 88 ? -4.442 6.972 21.650 1.00 98.31 88 ALA A CA 1
ATOM 680 C C . ALA A 1 88 ? -4.094 7.709 20.343 1.00 98.31 88 ALA A C 1
ATOM 682 O O . ALA A 1 88 ? -4.827 8.603 19.919 1.00 98.31 88 ALA A O 1
ATOM 683 N N . GLU A 1 89 ? -2.992 7.340 19.691 1.00 98.38 89 GLU A N 1
ATOM 684 C CA . GLU A 1 89 ? -2.607 7.930 18.407 1.00 98.38 89 GLU A CA 1
ATOM 685 C C . GLU A 1 89 ? -3.520 7.470 17.282 1.00 98.38 89 GLU A C 1
ATOM 687 O O . GLU A 1 89 ? -4.001 8.303 16.517 1.00 98.38 89 GLU A O 1
ATOM 692 N N . MET A 1 90 ? -3.842 6.176 17.231 1.00 97.81 90 MET A N 1
ATOM 693 C CA . MET A 1 90 ? -4.787 5.655 16.245 1.00 97.81 90 MET A CA 1
ATOM 694 C C . MET A 1 90 ? -6.196 6.207 16.443 1.00 97.81 90 MET A C 1
ATOM 696 O O . MET A 1 90 ? -6.866 6.524 15.462 1.00 97.81 90 MET A O 1
ATOM 700 N N . GLU A 1 91 ? -6.643 6.387 17.686 1.00 97.50 91 GLU A N 1
ATOM 701 C CA . GLU A 1 91 ? -7.893 7.085 17.988 1.00 97.50 91 GLU A CA 1
ATOM 702 C C . GLU A 1 91 ? -7.849 8.529 17.470 1.00 97.50 91 GLU A C 1
ATOM 704 O O . GLU A 1 91 ? -8.755 8.953 16.752 1.00 97.50 91 GLU A O 1
ATOM 709 N N . GLY A 1 92 ? -6.765 9.262 17.743 1.00 97.19 92 GLY A N 1
ATOM 710 C CA . GLY A 1 92 ? -6.563 10.615 17.227 1.00 97.19 92 GLY A CA 1
ATOM 711 C C . GLY A 1 92 ? -6.559 10.682 15.696 1.00 97.19 92 GLY A C 1
ATOM 712 O O . GLY A 1 92 ? -7.175 11.576 15.117 1.00 97.19 92 GLY A O 1
ATOM 713 N N . VAL A 1 93 ? -5.913 9.728 15.022 1.00 96.38 93 VAL A N 1
ATOM 714 C CA . VAL A 1 93 ? -5.896 9.620 13.556 1.00 96.38 93 VAL A CA 1
ATOM 715 C C . VAL A 1 93 ? -7.298 9.355 13.010 1.00 96.38 93 VAL A C 1
ATOM 717 O O . VAL A 1 93 ? -7.731 10.067 12.101 1.00 96.38 93 VAL A O 1
ATOM 720 N N . LEU A 1 94 ? -8.033 8.390 13.575 1.00 96.69 94 LEU A N 1
ATOM 721 C CA . LEU A 1 94 ? -9.404 8.072 13.167 1.00 96.69 94 LEU A CA 1
ATOM 722 C C . LEU A 1 94 ? -10.329 9.286 13.305 1.00 96.69 94 LEU A C 1
ATOM 724 O O . LEU A 1 94 ? -10.964 9.685 12.325 1.00 96.69 94 LEU A O 1
ATOM 728 N N . LEU A 1 95 ? -10.345 9.906 14.485 1.00 96.25 95 LEU A N 1
ATOM 729 C CA . LEU A 1 95 ? -11.247 11.014 14.796 1.00 96.25 95 LEU A CA 1
ATOM 730 C C . LEU A 1 95 ? -10.892 12.302 14.043 1.00 96.25 95 LEU A C 1
ATOM 732 O O . LEU A 1 95 ? -11.774 13.034 13.623 1.00 96.25 95 LEU A O 1
ATOM 736 N N . HIS A 1 96 ? -9.609 12.617 13.851 1.00 95.44 96 HIS A N 1
ATOM 737 C CA . HIS A 1 96 ? -9.235 13.891 13.225 1.00 95.44 96 HIS A CA 1
ATOM 738 C C . HIS A 1 96 ? -9.142 13.842 11.701 1.00 95.44 96 HIS A C 1
ATOM 740 O O . HIS A 1 96 ? -9.187 14.895 11.056 1.00 95.44 96 HIS A O 1
ATOM 746 N N . ARG A 1 97 ? -8.960 12.659 11.104 1.00 93.19 97 ARG A N 1
ATOM 747 C CA . ARG A 1 97 ? -8.764 12.538 9.650 1.00 93.19 97 ARG A CA 1
ATOM 748 C C . ARG A 1 97 ? -9.943 11.939 8.921 1.00 93.19 97 ARG A C 1
ATOM 750 O O . ARG A 1 97 ? -10.144 12.290 7.754 1.00 93.19 97 ARG A O 1
ATOM 757 N N . PHE A 1 98 ? -10.665 11.032 9.568 1.00 96.31 98 PHE A N 1
ATOM 758 C CA . PHE A 1 98 ? -11.666 10.214 8.904 1.00 96.31 98 PHE A CA 1
ATOM 759 C C . PHE A 1 98 ? -13.077 10.546 9.378 1.00 96.31 98 PHE A C 1
ATOM 761 O O . PHE A 1 98 ? -13.909 10.777 8.510 1.00 96.31 98 PHE A O 1
ATOM 768 N N . ASP A 1 99 ? -13.318 10.662 10.685 1.00 97.38 99 ASP A N 1
ATOM 769 C CA . ASP A 1 99 ? -14.611 11.071 11.259 1.00 97.38 99 ASP A CA 1
ATOM 770 C C . ASP A 1 99 ? -14.946 12.515 10.838 1.00 97.38 99 ASP A C 1
ATOM 772 O O . ASP A 1 99 ? -14.295 13.475 11.249 1.00 97.38 99 ASP A O 1
ATOM 776 N N . ALA A 1 100 ? -15.876 12.671 9.897 1.00 97.12 100 ALA A N 1
ATOM 777 C CA . ALA A 1 100 ? -16.169 13.951 9.263 1.00 97.12 100 ALA A CA 1
ATOM 778 C C . ALA A 1 100 ? -17.379 14.651 9.887 1.00 97.12 100 ALA A C 1
ATOM 780 O O . ALA A 1 100 ? -17.540 15.859 9.671 1.00 97.12 100 ALA A O 1
ATOM 781 N N . ASP A 1 101 ? -18.235 13.910 10.591 1.00 97.31 101 ASP A N 1
ATOM 782 C CA . ASP A 1 101 ? -19.417 14.435 11.271 1.00 97.31 101 ASP A CA 1
ATOM 783 C C . ASP A 1 101 ? -19.315 14.453 12.810 1.00 97.31 101 ASP A C 1
ATOM 785 O O . ASP A 1 101 ? -20.252 14.918 13.469 1.00 97.31 101 ASP A O 1
ATOM 789 N N . ASP A 1 102 ? -18.141 14.103 13.351 1.00 97.06 102 ASP A N 1
ATOM 790 C CA . ASP A 1 102 ? -17.774 14.134 14.771 1.00 97.06 102 ASP A CA 1
ATOM 791 C C . ASP A 1 102 ? -18.666 13.217 15.641 1.00 97.06 102 ASP A C 1
ATOM 793 O O . ASP A 1 102 ? -18.941 13.519 16.813 1.00 97.06 102 ASP A O 1
ATOM 797 N N . ASP A 1 103 ? -19.147 12.094 15.097 1.00 96.88 103 ASP A N 1
ATOM 798 C CA . ASP A 1 103 ? -20.012 11.144 15.811 1.00 96.88 103 ASP A CA 1
ATOM 799 C C . ASP A 1 103 ? -19.238 10.034 16.562 1.00 96.88 103 ASP A C 1
ATOM 801 O O . ASP A 1 103 ? -19.835 9.171 17.225 1.00 96.88 103 ASP A O 1
ATOM 805 N N . SER A 1 104 ? -17.898 10.098 16.541 1.00 95.19 104 SER A N 1
ATOM 806 C CA . SER A 1 104 ? -16.978 9.098 17.099 1.00 95.19 104 SER A CA 1
ATOM 807 C C . SER A 1 104 ? -17.111 7.719 16.439 1.00 95.19 104 SER A C 1
ATOM 809 O O . SER A 1 104 ? -16.913 6.676 17.090 1.00 95.19 104 SER A O 1
ATOM 811 N N . CYS A 1 105 ? -17.495 7.699 15.164 1.00 95.62 105 CYS A N 1
ATOM 812 C CA . CYS A 1 105 ? -17.710 6.510 14.362 1.00 95.62 105 CYS A CA 1
ATOM 813 C C . CYS A 1 105 ? -17.272 6.728 12.910 1.00 95.62 105 CYS A C 1
ATOM 815 O O . CYS A 1 105 ? -17.990 7.292 12.099 1.00 95.62 105 CYS A O 1
ATOM 817 N N . VAL A 1 106 ? -16.128 6.162 12.516 1.00 98.00 106 VAL A N 1
ATOM 818 C CA . VAL A 1 106 ? -15.696 6.276 11.119 1.00 98.00 106 VAL A CA 1
ATOM 819 C C . VAL A 1 106 ? -16.507 5.317 10.244 1.00 98.00 106 VAL A C 1
ATOM 821 O O . VAL A 1 106 ? -16.301 4.094 10.249 1.00 98.00 106 VAL A O 1
ATOM 824 N N . SER A 1 107 ? -17.429 5.863 9.459 1.00 97.31 107 SER A N 1
ATOM 825 C CA . SER A 1 107 ? -18.194 5.116 8.464 1.00 97.31 107 SER A CA 1
ATOM 826 C C . SER A 1 107 ? -17.330 4.737 7.253 1.00 97.31 107 SER A C 1
ATOM 828 O O . SER A 1 107 ? -16.290 5.336 6.965 1.00 97.31 107 SER A O 1
ATOM 830 N N . LEU A 1 108 ? -17.779 3.752 6.467 1.00 96.06 108 LEU A N 1
ATOM 831 C CA . LEU A 1 108 ? -17.090 3.388 5.222 1.00 96.06 108 LEU A CA 1
ATOM 832 C C . LEU A 1 108 ? -16.998 4.575 4.244 1.00 96.06 108 LEU A C 1
ATOM 834 O O . LEU A 1 108 ? -16.002 4.715 3.536 1.00 96.06 108 LEU A O 1
ATOM 838 N N . GLY A 1 109 ? -18.035 5.416 4.183 1.00 95.12 109 GLY A N 1
ATOM 839 C CA . GLY A 1 109 ? -18.073 6.561 3.271 1.00 95.12 109 GLY A CA 1
ATOM 840 C C . GLY A 1 109 ? -17.022 7.613 3.620 1.00 95.12 109 GLY A C 1
ATOM 841 O O . GLY A 1 109 ? -16.309 8.095 2.740 1.00 95.12 109 GLY A O 1
ATOM 842 N N . GLU A 1 110 ? -16.887 7.917 4.906 1.00 96.31 110 GLU A N 1
ATOM 843 C CA . GLU A 1 110 ? -15.865 8.808 5.456 1.00 96.31 110 GLU A CA 1
ATOM 844 C C . GLU A 1 110 ? -14.451 8.287 5.235 1.00 96.31 110 GLU A C 1
ATOM 846 O O . GLU A 1 110 ? -13.587 8.999 4.711 1.00 96.31 110 GLU A O 1
ATOM 851 N N . TRP A 1 111 ? -14.246 7.004 5.539 1.00 96.00 111 TRP A N 1
ATOM 852 C CA . TRP A 1 111 ? -12.993 6.314 5.285 1.00 96.00 111 TRP A CA 1
ATOM 853 C C . TRP A 1 111 ? -12.586 6.415 3.812 1.00 96.00 111 TRP A C 1
ATOM 855 O O . TRP A 1 111 ? -11.507 6.913 3.495 1.00 96.00 111 TRP A O 1
ATOM 865 N N . GLN A 1 112 ? -13.465 6.020 2.885 1.00 92.19 112 GLN A N 1
ATOM 866 C CA . GLN A 1 112 ? -13.171 6.049 1.448 1.00 92.19 112 GLN A CA 1
ATOM 867 C C . GLN A 1 112 ? -12.924 7.464 0.915 1.00 92.19 112 GLN A C 1
ATOM 869 O O . GLN A 1 112 ? -12.065 7.648 0.050 1.00 92.19 112 GLN A O 1
ATOM 874 N N . ALA A 1 113 ? -13.647 8.466 1.423 1.00 89.50 113 ALA A N 1
ATOM 875 C CA . ALA A 1 113 ? -13.494 9.853 0.989 1.00 89.50 113 ALA A CA 1
ATOM 876 C C . ALA A 1 113 ? -12.098 10.423 1.294 1.00 89.50 113 ALA A C 1
ATOM 878 O O . ALA A 1 113 ? -11.651 11.355 0.621 1.00 89.50 113 ALA A O 1
ATOM 879 N N . ARG A 1 114 ? -11.408 9.874 2.299 1.00 90.75 114 ARG A N 1
ATOM 880 C CA . ARG A 1 114 ? -10.135 10.402 2.803 1.00 90.75 114 ARG A CA 1
ATOM 881 C C . ARG A 1 114 ? -8.967 9.465 2.532 1.00 90.75 114 ARG A C 1
ATOM 883 O O . ARG A 1 114 ? -7.960 9.905 1.984 1.00 90.75 114 ARG A O 1
ATOM 890 N N . TRP A 1 115 ? -9.103 8.182 2.845 1.00 92.44 115 TRP A N 1
ATOM 891 C CA . TRP A 1 115 ? -7.987 7.241 2.958 1.00 92.44 115 TRP A CA 1
ATOM 892 C C . TRP A 1 115 ? -7.209 7.080 1.646 1.00 92.44 115 TRP A C 1
ATOM 894 O O . TRP A 1 115 ? -5.994 7.276 1.613 1.00 92.44 115 TRP A O 1
ATOM 904 N N . SER A 1 116 ? -7.909 6.880 0.525 1.00 87.94 116 SER A N 1
ATOM 905 C CA . SER A 1 116 ? -7.275 6.798 -0.799 1.00 87.94 116 SER A CA 1
ATOM 906 C C . SER A 1 116 ? -6.554 8.082 -1.207 1.00 87.94 116 SER A C 1
ATOM 908 O O . SER A 1 116 ? -5.531 8.029 -1.889 1.00 87.94 116 SER A O 1
ATOM 910 N N . SER A 1 117 ? -7.067 9.244 -0.793 1.00 87.75 117 SER A N 1
ATOM 911 C CA . SER A 1 117 ? -6.427 10.527 -1.085 1.00 87.75 117 SER A CA 1
ATOM 912 C C . SER A 1 117 ? -5.204 10.779 -0.209 1.00 87.75 117 SER A C 1
ATOM 914 O O . SER A 1 117 ? -4.282 11.445 -0.673 1.00 87.75 117 SER A O 1
ATOM 916 N N . VAL A 1 118 ? -5.211 10.311 1.040 1.00 88.94 118 VAL A N 1
ATOM 917 C CA . VAL A 1 118 ? -4.116 10.521 1.996 1.00 88.94 118 VAL A CA 1
ATOM 918 C C . VAL A 1 118 ? -2.944 9.594 1.671 1.00 88.94 118 VAL A C 1
ATOM 920 O O . VAL A 1 118 ? -1.811 10.056 1.569 1.00 88.94 118 VAL A O 1
ATOM 923 N N . TYR A 1 119 ? -3.214 8.310 1.429 1.00 90.56 119 TYR A N 1
ATOM 924 C CA . TYR A 1 119 ? -2.166 7.294 1.262 1.00 90.56 119 TYR A CA 1
ATOM 925 C C . TYR A 1 119 ? -1.930 6.868 -0.188 1.00 90.56 119 TYR A C 1
ATOM 927 O O . TYR A 1 119 ? -1.143 5.962 -0.456 1.00 90.56 119 TYR A O 1
ATOM 935 N N . HIS A 1 120 ? -2.589 7.526 -1.148 1.00 88.69 120 HIS A N 1
ATOM 936 C CA . HIS A 1 120 ? -2.451 7.257 -2.585 1.00 88.69 120 HIS A CA 1
ATOM 937 C C . HIS A 1 120 ? -2.737 5.799 -2.981 1.00 88.69 120 HIS A C 1
ATOM 939 O O . HIS A 1 120 ? -2.231 5.304 -3.992 1.00 88.69 120 HIS A O 1
ATOM 945 N N . MET A 1 121 ? -3.537 5.106 -2.182 1.00 89.81 121 MET A N 1
ATOM 946 C CA . MET A 1 121 ? -3.951 3.725 -2.395 1.00 89.81 121 MET A CA 1
ATOM 947 C C . MET A 1 121 ? -5.314 3.681 -3.099 1.00 89.81 121 MET A C 1
ATOM 949 O O . MET A 1 121 ? -6.123 4.606 -2.973 1.00 89.81 121 MET A O 1
ATOM 953 N N . SER A 1 122 ? -5.594 2.611 -3.841 1.00 90.56 122 SER A N 1
ATOM 954 C CA . SER A 1 122 ? -6.875 2.462 -4.541 1.00 90.56 122 SER A CA 1
ATOM 955 C C . SER A 1 122 ? -8.092 2.457 -3.587 1.00 90.56 122 SER A C 1
ATOM 957 O O . SER A 1 122 ? -7.998 1.966 -2.458 1.00 90.56 122 SER A O 1
ATOM 959 N N . PRO A 1 123 ? -9.260 2.988 -4.014 1.00 91.38 123 PRO A N 1
ATOM 960 C CA . PRO A 1 123 ? -10.504 2.908 -3.235 1.00 91.38 123 PRO A CA 1
ATOM 961 C C . PRO A 1 123 ? -10.944 1.478 -2.920 1.00 91.38 123 PRO A C 1
ATOM 963 O O . PRO A 1 123 ? -11.498 1.230 -1.848 1.00 91.38 123 PRO A O 1
ATOM 966 N N . ASP A 1 124 ? -10.667 0.545 -3.833 1.00 92.12 124 ASP A N 1
ATOM 967 C CA . ASP A 1 124 ? -10.974 -0.875 -3.664 1.00 92.12 124 ASP A CA 1
ATOM 968 C C . ASP A 1 124 ? -10.164 -1.472 -2.508 1.00 92.12 124 ASP A C 1
ATOM 970 O O . ASP A 1 124 ? -10.725 -2.167 -1.658 1.00 92.12 124 ASP A O 1
ATOM 974 N N . PHE A 1 125 ? -8.870 -1.139 -2.416 1.00 93.44 125 PHE A N 1
ATOM 975 C CA . PHE A 1 125 ? -8.050 -1.538 -1.276 1.00 93.44 125 PHE A CA 1
ATOM 976 C C . PHE A 1 125 ? -8.535 -0.889 0.024 1.00 93.44 125 PHE A C 1
ATOM 978 O O . PHE A 1 125 ? -8.715 -1.586 1.019 1.00 93.44 125 PHE A O 1
ATOM 985 N N . GLY A 1 126 ? -8.837 0.415 0.012 1.00 94.25 126 GLY A N 1
ATOM 986 C CA . GLY A 1 126 ? -9.373 1.106 1.190 1.00 94.25 126 GLY A CA 1
ATOM 987 C C . GLY A 1 126 ? -10.667 0.472 1.713 1.00 94.25 126 GLY A C 1
ATOM 988 O O . GLY A 1 126 ? -10.828 0.308 2.921 1.00 94.25 126 GLY A O 1
ATOM 989 N N . GLN A 1 127 ? -11.567 0.051 0.817 1.00 95.56 127 GLN A N 1
ATOM 990 C CA . GLN A 1 127 ? -12.788 -0.669 1.186 1.00 95.56 127 GLN A CA 1
ATOM 991 C C . GLN A 1 127 ? -12.502 -2.054 1.765 1.00 95.56 127 GLN A C 1
ATOM 993 O O . GLN A 1 127 ? -13.139 -2.451 2.742 1.00 95.56 127 GLN A O 1
ATOM 998 N N . PHE A 1 128 ? -11.596 -2.806 1.137 1.00 95.94 128 PHE A N 1
ATOM 999 C CA . PHE A 1 128 ? -11.206 -4.124 1.620 1.00 95.94 128 PHE A CA 1
ATOM 1000 C C . PHE A 1 128 ? -10.614 -4.019 3.027 1.00 95.94 128 PHE A C 1
ATOM 1002 O O . PHE A 1 128 ? -11.079 -4.700 3.937 1.00 95.94 128 PHE A O 1
ATOM 1009 N N . TYR A 1 129 ? -9.667 -3.103 3.222 1.00 95.75 129 TYR A N 1
ATOM 1010 C CA . TYR A 1 129 ? -9.003 -2.907 4.502 1.00 95.75 129 TYR A CA 1
ATOM 1011 C C . TYR A 1 129 ? -9.969 -2.444 5.601 1.00 95.75 129 TYR A C 1
ATOM 1013 O O . TYR A 1 129 ? -9.955 -3.005 6.692 1.00 95.75 129 TYR A O 1
ATOM 1021 N N . TYR A 1 130 ? -10.894 -1.526 5.301 1.00 96.50 130 TYR A N 1
ATOM 1022 C CA . TYR A 1 130 ? -11.951 -1.133 6.242 1.00 96.50 130 TYR A CA 1
ATOM 1023 C C . TYR A 1 130 ? -12.741 -2.341 6.767 1.00 96.50 130 TYR A C 1
ATOM 1025 O O . TYR A 1 130 ? -12.985 -2.463 7.964 1.00 96.50 130 TYR A O 1
ATOM 1033 N N . ARG A 1 131 ? -13.120 -3.269 5.880 1.00 95.62 131 ARG A N 1
ATOM 1034 C CA . ARG A 1 131 ? -13.880 -4.473 6.257 1.00 95.62 131 ARG A CA 1
ATOM 1035 C C . ARG A 1 131 ? -13.063 -5.477 7.063 1.00 95.62 131 ARG A C 1
ATOM 1037 O O . ARG A 1 131 ? -13.645 -6.249 7.813 1.00 95.62 131 ARG A O 1
ATOM 1044 N N . GLU A 1 132 ? -11.748 -5.493 6.879 1.00 95.31 132 GLU A N 1
ATOM 1045 C CA . GLU A 1 132 ? -10.843 -6.313 7.686 1.00 95.31 132 GLU A CA 1
ATOM 1046 C C . GLU A 1 132 ? -10.703 -5.764 9.109 1.00 95.31 132 GLU A C 1
ATOM 1048 O O . GLU A 1 132 ? -10.556 -6.545 10.047 1.00 95.31 132 GLU A O 1
ATOM 1053 N N . LEU A 1 133 ? -10.794 -4.440 9.272 1.00 95.00 133 LEU A N 1
ATOM 1054 C CA . LEU A 1 133 ? -10.756 -3.788 10.577 1.00 95.00 133 LEU A CA 1
ATOM 1055 C C . LEU A 1 133 ? -12.098 -3.895 11.311 1.00 95.00 133 LEU A C 1
ATOM 1057 O O . LEU A 1 133 ? -12.126 -4.301 12.466 1.00 95.00 133 LEU A O 1
ATOM 1061 N N . VAL A 1 134 ? -13.221 -3.563 10.666 1.00 95.44 134 VAL A N 1
ATOM 1062 C CA . VAL A 1 134 ? -14.530 -3.508 11.338 1.00 95.44 134 VAL A CA 1
ATOM 1063 C C . VAL A 1 134 ? -15.019 -4.903 11.726 1.00 95.44 134 VAL A C 1
ATOM 1065 O O . VAL A 1 134 ? -15.470 -5.692 10.894 1.00 95.44 134 VAL A O 1
ATOM 1068 N N . LYS A 1 135 ? -15.002 -5.200 13.029 1.00 86.56 135 LYS A N 1
ATOM 1069 C CA . LYS A 1 135 ? -15.424 -6.506 13.558 1.00 86.56 135 LYS A CA 1
ATOM 1070 C C . LYS A 1 135 ? -16.928 -6.609 13.771 1.00 86.56 135 LY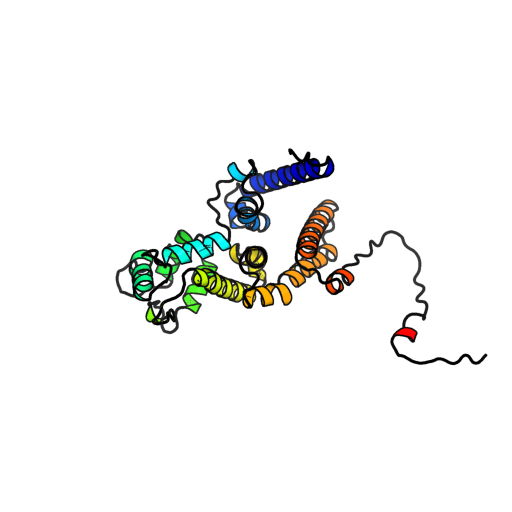S A C 1
ATOM 1072 O O . LYS A 1 135 ? -17.482 -7.711 13.711 1.00 86.56 135 LYS A O 1
ATOM 1077 N N . LYS A 1 136 ? -17.591 -5.494 14.102 1.00 85.31 136 LYS A N 1
ATOM 1078 C CA . LYS A 1 136 ? -19.024 -5.449 14.432 1.00 85.31 136 LYS A CA 1
ATOM 1079 C C . LYS A 1 136 ? -19.664 -4.126 14.010 1.00 85.31 136 LYS A C 1
ATOM 1081 O O . LYS A 1 136 ? -19.262 -3.069 14.472 1.00 85.31 136 LYS A O 1
ATOM 1086 N N . GLY A 1 137 ? -20.762 -4.216 13.260 1.00 88.44 137 GLY A N 1
ATOM 1087 C CA . GLY A 1 137 ? -21.520 -3.047 12.804 1.00 88.44 137 GLY A CA 1
ATOM 1088 C C . GLY A 1 137 ? -20.903 -2.393 11.568 1.00 88.44 137 GLY A C 1
ATOM 1089 O O . GLY A 1 137 ? -20.114 -3.025 10.874 1.00 88.44 137 GLY A O 1
ATOM 1090 N N . ASP A 1 138 ? -21.280 -1.142 11.312 1.00 91.69 138 ASP A N 1
ATOM 1091 C CA . ASP A 1 138 ? -20.828 -0.340 10.161 1.00 91.69 138 ASP A CA 1
ATOM 1092 C C . ASP A 1 138 ? -19.944 0.834 10.619 1.00 91.69 138 ASP A C 1
ATOM 1094 O O . ASP A 1 138 ? -19.999 1.931 10.068 1.00 91.69 138 ASP A O 1
ATOM 1098 N N . CYS A 1 139 ? -19.196 0.608 11.699 1.00 94.19 139 CYS A N 1
ATOM 1099 C CA . CYS A 1 139 ? -18.506 1.637 12.455 1.00 94.19 139 CYS A CA 1
ATOM 1100 C C . CYS A 1 139 ? -17.081 1.194 12.751 1.00 94.19 139 CYS A C 1
ATOM 1102 O O . CYS A 1 139 ? -16.906 0.178 13.420 1.00 94.19 139 CYS A O 1
ATOM 1104 N N . LEU A 1 140 ? -16.090 1.951 12.285 1.00 97.31 140 LEU A N 1
ATOM 1105 C CA . LEU A 1 140 ? -14.697 1.720 12.643 1.00 97.31 140 LEU A CA 1
ATOM 1106 C C . LEU A 1 140 ? -14.329 2.571 13.857 1.00 97.31 140 LEU A C 1
ATOM 1108 O O . LEU A 1 140 ? -14.424 3.800 13.821 1.00 97.31 140 LEU A O 1
ATOM 1112 N N . LYS A 1 141 ? -13.892 1.903 14.925 1.00 96.31 141 LYS A N 1
ATOM 1113 C CA . LYS A 1 141 ? -13.340 2.517 16.135 1.00 96.31 141 LYS A CA 1
ATOM 1114 C C . LYS A 1 141 ? -11.960 1.952 16.425 1.00 96.31 141 LYS A C 1
ATOM 1116 O O . LYS A 1 141 ? -11.606 0.875 15.954 1.00 96.31 141 LYS A O 1
ATOM 1121 N N . VAL A 1 142 ? -11.197 2.639 17.272 1.00 95.81 142 VAL A N 1
ATOM 1122 C CA . VAL A 1 142 ? -9.857 2.171 17.650 1.00 95.81 142 VAL A CA 1
ATOM 1123 C C . VAL A 1 142 ? -9.881 0.774 18.290 1.00 95.81 142 VAL A C 1
ATOM 1125 O O . VAL A 1 142 ? -9.039 -0.064 17.979 1.00 95.81 142 VAL A O 1
ATOM 1128 N N . GLY A 1 143 ? -10.923 0.467 19.072 1.00 94.56 143 GLY A N 1
ATOM 1129 C CA . GLY A 1 143 ? -11.116 -0.851 19.684 1.00 94.56 143 GLY A CA 1
ATOM 1130 C C . GLY A 1 143 ? -11.343 -2.001 18.690 1.00 94.56 143 GLY A C 1
ATOM 1131 O O . GLY A 1 143 ? -11.318 -3.162 19.095 1.00 94.56 143 GLY A O 1
ATOM 1132 N N . ASP A 1 144 ? -11.553 -1.711 17.403 1.00 95.62 144 ASP A N 1
ATOM 1133 C CA . ASP A 1 144 ? -11.601 -2.723 16.347 1.00 95.62 144 ASP A CA 1
ATOM 1134 C C . ASP A 1 144 ? -10.196 -3.110 15.829 1.00 95.62 144 ASP A C 1
ATOM 1136 O O . ASP A 1 144 ? -10.047 -4.174 15.229 1.00 95.62 144 ASP A O 1
ATOM 1140 N N . MET A 1 145 ? -9.156 -2.299 16.087 1.00 92.88 145 MET A N 1
ATOM 1141 C CA . MET A 1 145 ? -7.839 -2.380 15.426 1.00 92.88 145 MET A CA 1
ATOM 1142 C C . MET A 1 145 ? -6.793 -3.300 16.092 1.00 92.88 145 MET A C 1
ATOM 1144 O O . MET A 1 145 ? -5.642 -3.291 15.667 1.00 92.88 145 MET A O 1
ATOM 1148 N N . ASP A 1 146 ? -7.157 -4.111 17.094 1.00 93.94 146 ASP A N 1
ATOM 1149 C CA . ASP A 1 146 ? -6.257 -5.073 17.778 1.00 93.94 146 ASP A CA 1
ATOM 1150 C C . ASP A 1 146 ? -4.875 -4.508 18.174 1.00 93.94 146 ASP A C 1
ATOM 1152 O O . ASP A 1 146 ? -3.848 -5.181 18.049 1.00 93.94 146 ASP A O 1
ATOM 1156 N N . ILE A 1 147 ? -4.835 -3.265 18.658 1.00 95.88 147 ILE A N 1
ATOM 1157 C CA . ILE A 1 147 ? -3.594 -2.622 19.101 1.00 95.88 147 ILE A CA 1
ATOM 1158 C C . ILE A 1 147 ? -3.229 -3.177 20.491 1.00 95.88 147 ILE A C 1
ATOM 1160 O O . ILE A 1 147 ? -4.063 -3.115 21.395 1.00 95.88 147 ILE A O 1
ATOM 1164 N N . PRO A 1 148 ? -2.027 -3.750 20.686 1.00 97.12 148 PRO A N 1
ATOM 1165 C CA . PRO A 1 148 ? -1.590 -4.234 21.994 1.00 97.12 148 PRO A CA 1
ATOM 1166 C C . PRO A 1 148 ? -1.303 -3.071 22.960 1.00 97.12 148 PRO A C 1
ATOM 1168 O O . PRO A 1 148 ? -1.024 -1.956 22.520 1.00 97.12 148 PRO A O 1
ATOM 1171 N N . ASP A 1 149 ? -1.309 -3.338 24.272 1.00 97.25 149 ASP A N 1
ATOM 1172 C CA . ASP A 1 149 ? -1.076 -2.322 25.318 1.00 97.25 149 ASP A CA 1
ATOM 1173 C C . ASP A 1 149 ? 0.283 -1.610 25.154 1.00 97.25 149 ASP A C 1
ATOM 1175 O O . ASP A 1 1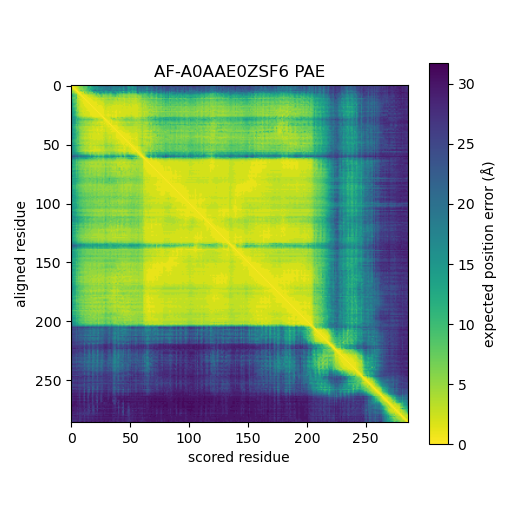49 ? 0.419 -0.424 25.454 1.00 97.25 149 ASP A O 1
ATOM 1179 N N . GLU A 1 150 ? 1.303 -2.330 24.679 1.00 97.62 150 GLU A N 1
ATOM 1180 C CA . GLU A 1 150 ? 2.630 -1.789 24.370 1.00 97.62 150 GLU A CA 1
ATOM 1181 C C . GLU A 1 150 ? 2.711 -0.990 23.057 1.00 97.62 150 GLU A C 1
ATOM 1183 O O . GLU A 1 150 ? 3.757 -0.405 22.780 1.00 97.62 150 GLU A O 1
ATOM 1188 N N . GLY A 1 151 ? 1.637 -0.954 22.266 1.00 98.06 151 GLY A N 1
ATOM 1189 C CA . GLY A 1 151 ? 1.592 -0.344 20.939 1.00 98.06 151 GLY A CA 1
ATOM 1190 C C . GLY A 1 151 ? 2.234 -1.194 19.836 1.00 98.06 151 GLY A C 1
ATOM 1191 O O . GLY A 1 151 ? 2.839 -2.242 20.067 1.00 98.06 151 GLY A O 1
ATOM 1192 N N . ILE A 1 152 ? 2.078 -0.743 18.594 1.00 98.19 152 ILE A N 1
ATOM 1193 C CA . ILE A 1 152 ? 2.638 -1.395 17.405 1.00 98.19 152 ILE A CA 1
ATOM 1194 C C . ILE A 1 152 ? 3.942 -0.683 17.037 1.00 98.19 152 ILE A C 1
ATOM 1196 O O . ILE A 1 152 ? 3.903 0.509 16.733 1.00 98.19 152 ILE A O 1
ATOM 1200 N N . PRO A 1 153 ? 5.099 -1.364 16.983 1.00 98.38 153 PRO A N 1
ATOM 1201 C CA . PRO A 1 153 ? 6.307 -0.750 16.450 1.00 98.38 153 PRO A CA 1
ATOM 1202 C C . PRO A 1 153 ? 6.072 -0.235 15.024 1.00 98.38 153 PRO A C 1
ATOM 1204 O O . PRO A 1 153 ? 5.617 -0.976 14.152 1.00 98.38 153 PRO A O 1
ATOM 1207 N N . VAL A 1 154 ? 6.436 1.017 14.743 1.00 97.88 154 VAL A N 1
ATOM 1208 C CA . VAL A 1 154 ? 6.228 1.649 13.422 1.00 97.88 154 VAL A CA 1
ATOM 1209 C C . VAL A 1 154 ? 6.854 0.843 12.289 1.00 97.88 154 VAL A C 1
ATOM 1211 O O . VAL A 1 154 ? 6.321 0.795 11.184 1.00 97.88 154 VAL A O 1
ATOM 1214 N N . ALA A 1 155 ? 7.972 0.167 12.560 1.00 96.62 155 ALA A N 1
ATOM 1215 C CA . ALA A 1 155 ? 8.641 -0.689 11.586 1.00 96.62 155 ALA A CA 1
ATOM 1216 C C . ALA A 1 155 ? 7.820 -1.926 11.173 1.00 96.62 155 ALA A C 1
ATOM 1218 O O . ALA A 1 155 ? 8.031 -2.449 10.077 1.00 96.62 155 ALA A O 1
ATOM 1219 N N . ASP A 1 156 ? 6.879 -2.367 12.009 1.00 97.31 156 ASP A N 1
ATOM 1220 C CA . ASP A 1 156 ? 6.038 -3.539 11.757 1.00 97.31 156 ASP A CA 1
ATOM 1221 C C . ASP A 1 156 ? 4.760 -3.169 10.989 1.00 97.31 156 ASP A C 1
ATOM 1223 O O . ASP A 1 156 ? 4.206 -3.990 10.251 1.00 97.31 156 ASP A O 1
ATOM 1227 N N . ARG A 1 157 ? 4.316 -1.910 11.082 1.00 96.62 157 ARG A N 1
ATOM 1228 C CA . ARG A 1 157 ? 3.082 -1.427 10.449 1.00 96.62 157 ARG A CA 1
ATOM 1229 C C . ARG A 1 157 ? 3.048 -1.625 8.921 1.00 96.62 157 ARG A C 1
ATOM 1231 O O . ARG A 1 157 ? 2.052 -2.168 8.435 1.00 96.62 157 ARG A O 1
ATOM 1238 N N . PRO A 1 158 ? 4.106 -1.313 8.142 1.00 97.56 158 PRO A N 1
ATOM 1239 C CA . PRO A 1 158 ? 4.139 -1.605 6.707 1.00 97.56 158 PRO A CA 1
ATOM 1240 C C . PRO A 1 158 ? 3.999 -3.095 6.383 1.00 97.56 158 PRO A C 1
ATOM 1242 O O . PRO A 1 158 ? 3.373 -3.450 5.386 1.00 97.56 158 PRO A O 1
ATOM 1245 N N . ALA A 1 159 ? 4.564 -3.971 7.222 1.00 97.06 159 ALA A N 1
ATOM 1246 C CA . ALA A 1 159 ? 4.460 -5.411 7.031 1.00 97.06 159 ALA A CA 1
ATOM 1247 C C . ALA A 1 159 ? 3.016 -5.887 7.228 1.00 97.06 159 ALA A C 1
ATOM 1249 O O . ALA A 1 159 ? 2.503 -6.592 6.364 1.00 97.06 159 ALA A O 1
ATOM 1250 N N . MET A 1 160 ? 2.334 -5.433 8.286 1.00 96.38 160 MET A N 1
ATOM 1251 C CA . MET A 1 160 ? 0.914 -5.740 8.521 1.00 96.38 160 MET A CA 1
ATOM 1252 C C . MET A 1 160 ? 0.038 -5.313 7.334 1.00 96.38 160 MET A C 1
ATOM 1254 O O . MET A 1 160 ? -0.779 -6.088 6.838 1.00 96.38 160 MET A O 1
ATOM 1258 N N . MET A 1 161 ? 0.255 -4.100 6.822 1.00 96.56 161 MET A N 1
ATOM 1259 C CA . MET A 1 161 ? -0.471 -3.576 5.661 1.00 96.56 161 MET A CA 1
ATOM 1260 C C . MET A 1 161 ? -0.185 -4.370 4.377 1.00 96.56 161 MET A C 1
ATOM 1262 O O . MET A 1 161 ? -1.088 -4.626 3.573 1.00 96.56 161 MET A O 1
ATOM 1266 N N . LEU A 1 162 ? 1.060 -4.813 4.184 1.00 96.88 162 LEU A N 1
ATOM 1267 C CA . LEU A 1 162 ? 1.430 -5.661 3.054 1.00 96.88 162 LEU A CA 1
ATOM 1268 C C . LEU A 1 162 ? 0.755 -7.037 3.129 1.00 96.88 162 LEU A C 1
ATOM 1270 O O . LEU A 1 162 ? 0.331 -7.551 2.097 1.00 96.88 162 LEU A O 1
ATOM 1274 N N . GLU A 1 163 ? 0.601 -7.619 4.321 1.00 95.62 163 GLU A N 1
ATOM 1275 C CA . GLU A 1 163 ? -0.133 -8.880 4.497 1.00 95.62 163 GLU A CA 1
ATOM 1276 C C . GLU A 1 163 ? -1.608 -8.743 4.104 1.00 95.62 163 GLU A C 1
ATOM 1278 O O . GLU A 1 163 ? -2.125 -9.594 3.378 1.00 95.62 163 GLU A O 1
ATOM 1283 N N . VAL A 1 164 ? -2.265 -7.643 4.491 1.00 96.44 164 VAL A N 1
ATOM 1284 C CA . VAL A 1 164 ? -3.639 -7.332 4.055 1.00 96.44 164 VAL A CA 1
ATOM 1285 C C . VAL A 1 164 ? -3.706 -7.149 2.536 1.00 96.44 164 VAL A C 1
ATOM 1287 O O . VAL A 1 164 ? -4.636 -7.641 1.895 1.00 96.44 164 VAL A O 1
ATOM 1290 N N . THR A 1 165 ? -2.701 -6.501 1.942 1.00 94.94 165 THR A N 1
ATOM 1291 C CA . THR A 1 165 ? -2.601 -6.326 0.483 1.00 94.94 165 THR A CA 1
ATOM 1292 C C . THR A 1 165 ? -2.498 -7.668 -0.229 1.00 94.94 165 THR A C 1
ATOM 1294 O O . THR A 1 165 ? -3.289 -7.938 -1.128 1.00 94.94 165 THR A O 1
ATOM 1297 N N . ILE A 1 166 ? -1.596 -8.549 0.209 1.00 91.06 166 ILE A N 1
ATOM 1298 C CA . ILE A 1 166 ? -1.466 -9.906 -0.340 1.00 91.06 166 ILE A CA 1
ATOM 1299 C C . ILE A 1 166 ? -2.788 -10.665 -0.190 1.00 91.06 166 ILE A C 1
ATOM 1301 O O . ILE A 1 166 ? -3.284 -11.223 -1.168 1.00 91.06 166 ILE A O 1
ATOM 1305 N N . LYS A 1 167 ? -3.407 -10.615 0.997 1.00 93.25 167 LYS A N 1
ATOM 1306 C CA . LYS A 1 167 ? -4.699 -11.259 1.258 1.00 93.25 167 LYS A CA 1
ATOM 1307 C C . LYS A 1 167 ? -5.770 -10.793 0.272 1.00 93.25 167 LYS A C 1
ATOM 1309 O O . LYS A 1 167 ? -6.469 -11.636 -0.280 1.00 93.25 167 LYS A O 1
ATOM 1314 N N . MET A 1 168 ? -5.892 -9.484 0.036 1.00 93.62 168 MET A N 1
ATOM 1315 C CA . MET A 1 168 ? -6.848 -8.927 -0.925 1.00 93.62 168 MET A CA 1
ATOM 1316 C C . MET A 1 168 ? -6.599 -9.469 -2.332 1.00 93.62 168 MET A C 1
ATOM 1318 O O . MET A 1 168 ? -7.520 -9.982 -2.966 1.00 93.62 168 MET A O 1
ATOM 1322 N N . CYS A 1 169 ? -5.362 -9.377 -2.815 1.00 86.31 169 CYS A N 1
ATOM 1323 C CA . CYS A 1 169 ? -5.014 -9.768 -4.178 1.00 86.31 169 CYS A CA 1
ATOM 1324 C C . CYS A 1 169 ? -5.173 -11.280 -4.408 1.00 86.31 169 CYS A C 1
ATOM 1326 O O . CYS A 1 169 ? -5.500 -11.704 -5.514 1.00 86.31 169 CYS A O 1
ATOM 1328 N N . ASP A 1 170 ? -5.027 -12.093 -3.361 1.00 84.69 170 ASP A N 1
ATOM 1329 C CA . ASP A 1 170 ? -5.265 -13.536 -3.421 1.00 84.69 170 ASP A CA 1
ATOM 1330 C C . ASP A 1 170 ? -6.759 -13.909 -3.450 1.00 84.69 170 ASP A C 1
ATOM 1332 O O . ASP A 1 170 ? -7.098 -15.031 -3.834 1.00 84.69 170 ASP A O 1
ATOM 1336 N N . THR A 1 171 ? -7.674 -12.990 -3.102 1.00 87.31 171 THR A N 1
ATOM 1337 C CA . THR A 1 171 ? -9.124 -13.248 -3.227 1.00 87.31 171 THR A CA 1
ATOM 1338 C C . THR A 1 171 ? -9.620 -13.237 -4.674 1.00 87.31 171 THR A C 1
ATOM 1340 O O . THR A 1 171 ? -10.558 -13.966 -4.999 1.00 87.31 171 THR A O 1
ATOM 1343 N N . ASP A 1 172 ? -8.989 -12.448 -5.548 1.00 80.56 172 ASP A N 1
ATOM 1344 C CA . ASP A 1 172 ? -9.274 -12.398 -6.981 1.00 80.56 172 ASP A CA 1
ATOM 1345 C C . ASP A 1 172 ? -7.985 -12.124 -7.760 1.00 80.56 172 ASP A C 1
ATOM 1347 O O . ASP A 1 172 ? -7.453 -11.014 -7.783 1.00 80.56 172 ASP A O 1
ATOM 1351 N N . THR A 1 173 ? -7.515 -13.144 -8.478 1.00 77.06 173 THR A N 1
ATOM 1352 C CA . THR A 1 173 ? -6.281 -13.076 -9.267 1.00 77.06 173 THR A CA 1
ATOM 1353 C C . THR A 1 173 ? -6.289 -11.990 -10.350 1.00 77.06 173 THR A C 1
ATOM 1355 O O . THR A 1 173 ? -5.221 -11.577 -10.802 1.00 77.06 173 THR A O 1
ATOM 1358 N N . ASN A 1 174 ? -7.460 -11.492 -10.774 1.00 77.81 174 ASN A N 1
ATOM 1359 C CA . ASN A 1 174 ? -7.536 -10.388 -11.735 1.00 77.81 174 ASN A CA 1
ATOM 1360 C C . ASN A 1 174 ? -7.026 -9.067 -11.145 1.00 77.81 174 ASN A C 1
ATOM 1362 O O . ASN A 1 174 ? -6.578 -8.197 -11.896 1.00 77.81 174 ASN A O 1
ATOM 1366 N N . LEU A 1 175 ? -7.020 -8.929 -9.816 1.00 79.62 175 LEU A N 1
ATOM 1367 C CA . LEU A 1 175 ? -6.554 -7.724 -9.133 1.00 79.62 175 LEU A CA 1
ATOM 1368 C C . LEU A 1 175 ? -5.066 -7.456 -9.369 1.00 79.62 175 LEU A C 1
ATOM 1370 O O . LEU A 1 175 ? -4.665 -6.301 -9.454 1.00 79.62 175 LEU A O 1
ATOM 1374 N N . TYR A 1 176 ? -4.252 -8.490 -9.605 1.00 78.25 176 TYR A N 1
ATOM 1375 C CA . TYR A 1 176 ? -2.850 -8.324 -10.015 1.00 78.25 176 TYR A CA 1
ATOM 1376 C C . TYR A 1 176 ? -2.683 -7.590 -11.355 1.00 78.25 176 TYR A C 1
ATOM 1378 O O . TYR A 1 176 ? -1.599 -7.086 -11.648 1.00 78.25 176 TYR A O 1
ATOM 1386 N N . GLN A 1 177 ? -3.734 -7.532 -12.177 1.00 74.00 177 GLN A N 1
ATOM 1387 C CA . GLN A 1 177 ? -3.727 -6.832 -13.462 1.00 74.00 177 GLN A CA 1
ATOM 1388 C C . GLN A 1 177 ? -4.418 -5.468 -13.393 1.00 74.00 177 GLN A C 1
ATOM 1390 O O . GLN A 1 177 ? -4.049 -4.574 -14.153 1.00 74.00 177 GLN A O 1
ATOM 1395 N N . SER A 1 178 ? -5.411 -5.309 -12.516 1.00 76.69 178 SER A N 1
ATOM 1396 C CA . SER A 1 178 ? -6.259 -4.114 -12.455 1.00 76.69 178 SER A CA 1
ATOM 1397 C C . SER A 1 178 ? -5.932 -3.159 -11.305 1.00 76.69 178 SER A C 1
ATOM 1399 O O . SER A 1 178 ? -6.268 -1.980 -11.415 1.00 76.69 178 SER A O 1
AT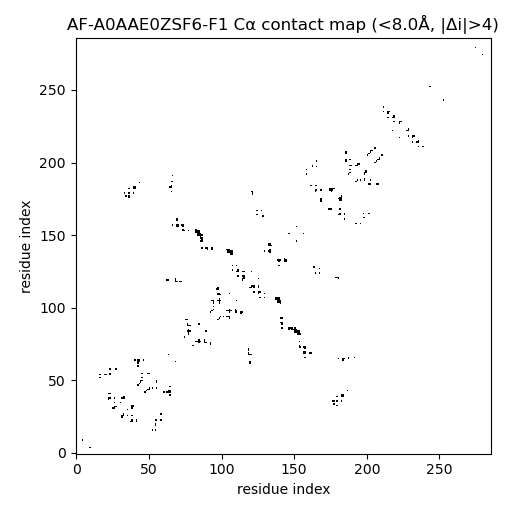OM 1401 N N . LEU A 1 179 ? -5.272 -3.621 -10.235 1.00 80.44 179 LEU A N 1
ATOM 1402 C CA . LEU A 1 179 ? -4.939 -2.800 -9.070 1.00 80.44 179 LEU A CA 1
ATOM 1403 C C . LEU A 1 179 ? -3.437 -2.485 -8.984 1.00 80.44 179 LEU A C 1
ATOM 1405 O O . LEU A 1 179 ? -2.612 -3.409 -8.951 1.00 80.44 179 LEU A O 1
ATOM 1409 N N . PRO A 1 180 ? -3.062 -1.192 -8.878 1.00 83.81 180 PRO A N 1
ATOM 1410 C CA . PRO A 1 180 ? -1.668 -0.778 -8.749 1.00 83.81 180 PRO A CA 1
ATOM 1411 C C . PRO A 1 180 ? -0.942 -1.401 -7.556 1.00 83.81 180 PRO A C 1
ATOM 1413 O O . PRO A 1 180 ? 0.250 -1.684 -7.658 1.00 83.81 180 PRO A O 1
ATOM 1416 N N . GLU A 1 181 ? -1.628 -1.594 -6.427 1.00 87.25 181 GLU A N 1
ATOM 1417 C CA . GLU A 1 181 ? -1.048 -2.193 -5.222 1.00 87.25 181 GLU A CA 1
ATOM 1418 C C . GLU A 1 181 ? -0.669 -3.659 -5.472 1.00 87.25 181 GLU A C 1
ATOM 1420 O O . GLU A 1 181 ? 0.480 -4.048 -5.264 1.00 87.25 181 GLU A O 1
ATOM 1425 N N . CYS A 1 182 ? -1.595 -4.453 -6.018 1.00 85.25 182 CYS A N 1
ATOM 1426 C CA . CYS A 1 182 ? -1.364 -5.869 -6.301 1.00 85.25 182 CYS A CA 1
ATOM 1427 C C . CYS A 1 182 ? -0.214 -6.086 -7.293 1.00 85.25 182 CYS A C 1
ATOM 1429 O O . CYS A 1 182 ? 0.636 -6.955 -7.088 1.00 85.25 182 CYS A O 1
ATOM 1431 N N . ALA A 1 183 ? -0.137 -5.260 -8.339 1.00 81.19 183 ALA A N 1
ATOM 1432 C CA . ALA A 1 183 ? 0.929 -5.340 -9.337 1.00 81.19 183 ALA A CA 1
ATOM 1433 C C . ALA A 1 183 ? 2.335 -5.075 -8.759 1.00 81.19 183 ALA A C 1
ATOM 1435 O O . ALA A 1 183 ? 3.335 -5.493 -9.344 1.00 81.19 183 ALA A O 1
ATOM 1436 N N . GLN A 1 184 ? 2.426 -4.399 -7.610 1.00 83.25 184 GLN A N 1
ATOM 1437 C CA . GLN A 1 184 ? 3.686 -4.017 -6.970 1.00 83.25 184 GLN A CA 1
ATOM 1438 C C . GLN A 1 184 ? 4.121 -4.954 -5.832 1.00 83.25 184 GLN A C 1
ATOM 1440 O O . GLN A 1 184 ? 5.236 -4.797 -5.324 1.00 83.25 184 GLN A O 1
ATOM 1445 N N . ILE A 1 185 ? 3.306 -5.948 -5.446 1.00 85.44 185 ILE A N 1
ATOM 1446 C CA . ILE A 1 185 ? 3.620 -6.875 -4.340 1.00 85.44 185 ILE A CA 1
ATOM 1447 C C . ILE A 1 185 ? 4.955 -7.584 -4.571 1.00 85.44 185 ILE A C 1
ATOM 1449 O O . ILE A 1 185 ? 5.783 -7.630 -3.665 1.00 85.44 185 ILE A O 1
ATOM 1453 N N . ALA A 1 186 ? 5.195 -8.124 -5.770 1.00 83.19 186 ALA A N 1
ATOM 1454 C CA . ALA A 1 186 ? 6.407 -8.898 -6.044 1.00 83.19 186 ALA A CA 1
ATOM 1455 C C . ALA A 1 186 ? 7.681 -8.072 -5.832 1.00 83.19 186 ALA A C 1
ATOM 1457 O O . ALA A 1 186 ? 8.608 -8.531 -5.164 1.00 83.19 186 ALA A O 1
ATOM 1458 N N . ASP A 1 187 ? 7.708 -6.845 -6.354 1.00 81.38 187 ASP A N 1
ATOM 1459 C CA . ASP A 1 187 ? 8.856 -5.950 -6.205 1.00 81.38 187 ASP A CA 1
ATOM 1460 C C . ASP A 1 187 ? 9.035 -5.515 -4.746 1.00 81.38 187 ASP A C 1
ATOM 1462 O O . ASP A 1 187 ? 10.132 -5.598 -4.195 1.00 81.38 187 ASP A O 1
ATOM 1466 N N . THR A 1 188 ? 7.930 -5.165 -4.085 1.00 87.81 188 THR A N 1
ATOM 1467 C CA . THR A 1 188 ? 7.910 -4.755 -2.674 1.00 87.81 188 THR A CA 1
ATOM 1468 C C . THR A 1 188 ? 8.412 -5.873 -1.755 1.00 87.81 188 THR A C 1
ATOM 1470 O O . THR A 1 188 ? 9.274 -5.656 -0.901 1.00 87.81 188 THR A O 1
ATOM 1473 N N . CYS A 1 189 ? 7.949 -7.104 -1.971 1.00 88.38 189 CYS A N 1
ATOM 1474 C CA . CYS A 1 189 ? 8.402 -8.278 -1.236 1.00 88.38 189 CYS A CA 1
ATOM 1475 C C . CYS A 1 189 ? 9.871 -8.612 -1.504 1.00 88.38 189 CYS A C 1
ATOM 1477 O O . CYS A 1 189 ? 10.584 -8.987 -0.577 1.00 88.38 189 CYS A O 1
ATOM 1479 N N . LEU A 1 190 ? 10.347 -8.507 -2.746 1.00 86.25 190 LEU A N 1
ATOM 1480 C CA . LEU A 1 190 ? 11.737 -8.834 -3.075 1.00 86.25 190 LEU A CA 1
ATOM 1481 C C . LEU A 1 190 ? 12.728 -7.828 -2.484 1.00 86.25 190 LEU A C 1
ATOM 1483 O O . LEU A 1 190 ? 13.773 -8.251 -1.979 1.00 86.25 190 LEU A O 1
ATOM 1487 N N . ASN A 1 191 ? 12.400 -6.536 -2.542 1.00 85.44 191 ASN A N 1
ATOM 1488 C CA . ASN A 1 191 ? 13.334 -5.465 -2.198 1.00 85.44 191 ASN A CA 1
ATOM 1489 C C . ASN A 1 191 ? 13.259 -5.050 -0.721 1.00 85.44 191 ASN A C 1
ATOM 1491 O O . ASN A 1 191 ? 14.297 -4.726 -0.149 1.00 85.44 191 ASN A O 1
ATOM 1495 N N . HIS A 1 192 ? 12.078 -5.110 -0.089 1.00 92.50 192 HIS A N 1
ATOM 1496 C CA . HIS A 1 192 ? 11.866 -4.538 1.253 1.00 92.50 192 HIS A CA 1
ATOM 1497 C C . HIS A 1 192 ? 11.430 -5.562 2.303 1.00 92.50 192 HIS A C 1
ATOM 1499 O O . HIS A 1 192 ? 11.906 -5.518 3.434 1.00 92.50 192 HIS A O 1
ATOM 1505 N N . PHE A 1 193 ? 10.587 -6.535 1.937 1.00 94.19 193 PHE A N 1
ATOM 1506 C CA . PHE A 1 193 ? 9.943 -7.445 2.904 1.00 94.19 193 PHE A CA 1
ATOM 1507 C C . PHE A 1 193 ? 10.270 -8.928 2.681 1.00 94.19 193 PHE A C 1
ATOM 1509 O O . PHE A 1 193 ? 9.482 -9.815 3.004 1.00 94.19 193 PHE A O 1
ATOM 1516 N N . ARG A 1 194 ? 11.462 -9.242 2.159 1.00 92.00 194 ARG A N 1
ATOM 1517 C CA . ARG A 1 194 ? 11.828 -10.613 1.745 1.00 92.00 194 ARG A CA 1
ATOM 1518 C C . ARG A 1 194 ? 11.763 -11.642 2.878 1.00 92.00 194 ARG A C 1
ATOM 1520 O O . ARG A 1 194 ? 11.553 -12.832 2.639 1.00 92.00 194 ARG A O 1
ATOM 1527 N N . SER A 1 195 ? 12.002 -11.212 4.114 1.00 92.06 195 SER A N 1
ATOM 1528 C CA . SER A 1 195 ? 11.972 -12.073 5.298 1.00 92.06 195 SER A CA 1
ATOM 1529 C C . SER A 1 195 ? 10.556 -12.368 5.801 1.00 92.06 195 SER A C 1
ATOM 1531 O O . SER A 1 195 ? 10.396 -13.383 6.493 1.00 92.06 19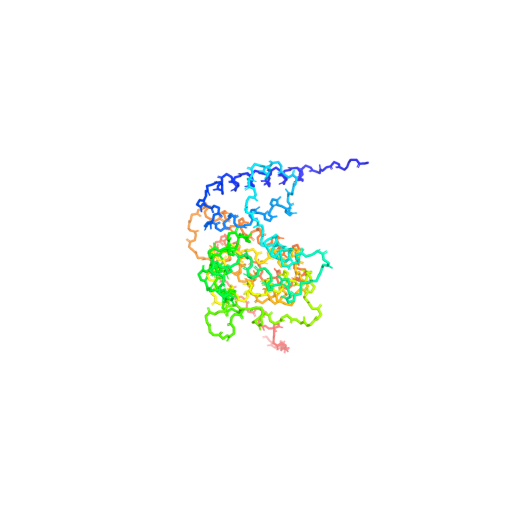5 SER A O 1
ATOM 1533 N N . LEU A 1 196 ? 9.566 -11.543 5.436 1.00 91.69 196 LEU A N 1
ATOM 1534 C CA . LEU A 1 196 ? 8.181 -11.636 5.891 1.00 91.69 196 LEU A CA 1
ATOM 1535 C C . LEU A 1 196 ? 7.562 -12.974 5.448 1.00 91.69 196 LEU A C 1
ATOM 1537 O O . LEU A 1 196 ? 7.688 -13.332 4.271 1.00 91.69 196 LEU A O 1
ATOM 1541 N N . PRO A 1 197 ? 6.906 -13.742 6.342 1.00 91.94 197 PRO A N 1
ATOM 1542 C CA . PRO A 1 197 ? 6.310 -15.028 5.988 1.00 91.94 197 PRO A CA 1
ATOM 1543 C C . PRO A 1 197 ? 5.318 -14.941 4.827 1.00 91.94 197 PRO A C 1
ATOM 1545 O O . PRO A 1 197 ? 5.402 -15.768 3.921 1.00 91.94 197 PRO A O 1
ATOM 1548 N N . ALA A 1 198 ? 4.457 -13.918 4.799 1.00 87.06 198 ALA A N 1
ATOM 1549 C CA . ALA A 1 198 ? 3.525 -13.695 3.695 1.00 87.06 198 ALA A CA 1
ATOM 1550 C C . ALA A 1 198 ? 4.252 -13.462 2.363 1.00 87.06 198 ALA A C 1
ATOM 1552 O O . ALA A 1 198 ? 3.904 -14.083 1.366 1.00 87.06 198 ALA A O 1
ATOM 1553 N N . CYS A 1 199 ? 5.331 -12.671 2.347 1.00 87.81 199 CYS A N 1
ATOM 1554 C CA . CYS A 1 199 ? 6.147 -12.486 1.146 1.00 87.81 199 CYS A CA 1
ATOM 1555 C C . CYS A 1 199 ? 6.872 -13.762 0.721 1.00 87.81 199 CYS A C 1
ATOM 1557 O O . CYS A 1 199 ? 6.923 -14.069 -0.466 1.00 87.81 199 CYS A O 1
ATOM 1559 N N . LYS A 1 200 ? 7.418 -14.539 1.663 1.00 89.12 200 LYS A N 1
ATOM 1560 C CA . LYS A 1 200 ? 8.013 -15.845 1.342 1.00 89.12 200 LYS A CA 1
ATOM 1561 C C . LYS A 1 200 ? 6.978 -16.769 0.728 1.00 89.12 200 LYS A C 1
ATOM 1563 O O . LYS A 1 200 ? 7.267 -17.391 -0.287 1.00 89.12 200 LYS A O 1
ATOM 1568 N N . LEU A 1 201 ? 5.790 -16.854 1.325 1.00 83.19 201 LEU A N 1
ATOM 1569 C CA . LEU A 1 201 ? 4.703 -17.654 0.789 1.00 83.19 201 LEU A CA 1
ATOM 1570 C C . LEU A 1 201 ? 4.327 -17.147 -0.600 1.00 83.19 201 LEU A C 1
ATOM 1572 O O . LEU A 1 201 ? 4.385 -17.931 -1.532 1.00 83.19 201 LEU A O 1
ATOM 1576 N N . PHE A 1 202 ? 4.044 -15.859 -0.773 1.00 78.44 202 PHE A N 1
ATOM 1577 C CA . PHE A 1 202 ? 3.692 -15.258 -2.059 1.00 78.44 202 PHE A CA 1
ATOM 1578 C C . PHE A 1 202 ? 4.734 -15.557 -3.152 1.00 78.44 202 PHE A C 1
ATOM 1580 O O . PHE A 1 202 ? 4.392 -16.067 -4.223 1.00 78.44 202 PHE A O 1
ATOM 1587 N N . LEU A 1 203 ? 6.019 -15.322 -2.860 1.00 79.19 203 LEU A N 1
ATOM 1588 C CA . LEU A 1 203 ? 7.127 -15.546 -3.791 1.00 79.19 203 LEU A CA 1
ATOM 1589 C C . LEU A 1 203 ? 7.342 -17.034 -4.108 1.00 79.19 203 LEU A C 1
ATOM 1591 O O . LEU A 1 203 ? 7.656 -17.365 -5.250 1.00 79.19 203 LEU A O 1
ATOM 1595 N N . ASN A 1 204 ? 7.169 -17.923 -3.124 1.00 70.56 204 ASN A N 1
ATOM 1596 C CA . ASN A 1 204 ? 7.405 -19.361 -3.282 1.00 70.56 204 ASN A CA 1
ATOM 1597 C C . ASN A 1 204 ? 6.199 -20.118 -3.851 1.00 70.56 204 ASN A C 1
ATOM 1599 O O . ASN A 1 204 ? 6.382 -21.132 -4.518 1.00 70.56 204 ASN A O 1
ATOM 1603 N N . SER A 1 205 ? 4.978 -19.688 -3.529 1.00 60.38 205 SER A N 1
ATOM 1604 C CA . SER A 1 205 ? 3.765 -20.468 -3.780 1.00 60.38 205 SER A CA 1
ATOM 1605 C C . SER A 1 205 ? 3.117 -20.143 -5.113 1.00 60.38 205 SER A C 1
ATOM 1607 O O . SER A 1 205 ? 2.719 -21.094 -5.774 1.00 60.38 205 SER A O 1
ATOM 1609 N N . CYS A 1 206 ? 3.032 -18.879 -5.552 1.00 49.94 206 CYS A N 1
ATOM 1610 C CA . CYS A 1 206 ? 2.276 -18.560 -6.771 1.00 49.94 206 CYS A CA 1
ATOM 1611 C C . CYS A 1 206 ? 2.653 -17.253 -7.494 1.00 49.94 206 CYS A C 1
ATOM 1613 O O . CYS A 1 206 ? 2.578 -17.247 -8.714 1.00 49.94 206 CYS A O 1
ATOM 1615 N N . GLY A 1 207 ? 3.113 -16.171 -6.859 1.00 49.81 207 GLY A N 1
ATOM 1616 C CA . GLY A 1 207 ? 3.218 -14.871 -7.552 1.00 49.81 207 GLY A CA 1
ATOM 1617 C C . GLY A 1 207 ? 4.190 -14.854 -8.739 1.00 49.81 207 GLY A C 1
ATOM 1618 O O . GLY A 1 207 ? 3.851 -14.418 -9.836 1.00 49.81 207 GLY A O 1
ATOM 1619 N N . LEU A 1 208 ? 5.397 -15.392 -8.548 1.00 53.44 208 LEU A N 1
ATOM 1620 C CA . LEU A 1 208 ? 6.430 -15.407 -9.588 1.00 53.44 208 LEU A CA 1
ATOM 1621 C C . LEU A 1 208 ? 6.256 -16.583 -10.556 1.00 53.44 208 LEU A C 1
ATOM 1623 O O . LEU A 1 208 ? 6.408 -16.407 -11.760 1.00 53.44 208 LEU A O 1
ATOM 1627 N N . ALA A 1 209 ? 5.900 -17.767 -10.048 1.00 50.59 209 ALA A N 1
ATOM 1628 C CA . ALA A 1 209 ? 5.672 -18.952 -10.871 1.00 50.59 209 ALA A CA 1
ATOM 1629 C C . ALA A 1 209 ? 4.433 -18.795 -11.765 1.00 50.59 209 ALA A C 1
ATOM 1631 O O . ALA A 1 209 ? 4.531 -19.068 -12.953 1.00 50.59 209 ALA A O 1
ATOM 1632 N N . GLN A 1 210 ? 3.309 -18.278 -11.252 1.00 50.00 210 GLN A N 1
ATOM 1633 C CA . GLN A 1 210 ? 2.119 -18.007 -12.067 1.00 50.00 210 GLN A CA 1
ATOM 1634 C C . GLN A 1 210 ? 2.319 -16.825 -13.014 1.00 50.00 210 GLN A C 1
ATOM 1636 O O . GLN A 1 210 ? 1.844 -16.896 -14.139 1.00 50.00 210 GLN A O 1
ATOM 1641 N N . TYR A 1 211 ? 3.036 -15.763 -12.622 1.00 51.41 211 TYR A N 1
ATOM 1642 C CA . TYR A 1 211 ? 3.405 -14.687 -13.551 1.00 51.41 211 TYR A CA 1
ATOM 1643 C C . TYR A 1 211 ? 4.275 -15.222 -14.692 1.00 51.41 211 TYR A C 1
ATOM 1645 O O . TYR A 1 211 ? 4.005 -14.951 -15.857 1.00 51.41 211 TYR A O 1
ATOM 1653 N N . VAL A 1 212 ? 5.264 -16.060 -14.381 1.00 54.12 212 VAL A N 1
ATOM 1654 C CA . VAL A 1 212 ? 6.093 -16.721 -15.389 1.00 54.12 212 VAL A CA 1
ATOM 1655 C C . VAL A 1 212 ? 5.266 -17.682 -16.249 1.00 54.12 212 VAL A C 1
ATOM 1657 O O . VAL A 1 212 ? 5.405 -17.640 -17.465 1.00 54.12 212 VAL A O 1
ATOM 1660 N N . THR A 1 213 ? 4.361 -18.476 -15.672 1.00 51.44 213 THR A N 1
ATOM 1661 C CA . THR A 1 213 ? 3.433 -19.337 -16.424 1.00 51.44 213 THR A CA 1
ATOM 1662 C C . THR A 1 213 ? 2.457 -18.527 -17.279 1.00 51.44 213 THR A C 1
ATOM 1664 O O . THR A 1 213 ? 2.149 -18.938 -18.386 1.00 51.44 213 THR A O 1
ATOM 1667 N N . CYS A 1 214 ? 2.005 -17.358 -16.826 1.00 46.03 214 CYS A N 1
ATOM 1668 C CA . CYS A 1 214 ? 1.162 -16.436 -17.587 1.00 46.03 214 CYS A CA 1
ATOM 1669 C C . CYS A 1 214 ? 1.937 -15.836 -18.767 1.00 46.03 214 CYS A C 1
ATOM 1671 O O . CYS A 1 214 ? 1.460 -15.854 -19.896 1.00 46.03 214 CYS A O 1
ATOM 1673 N N . VAL A 1 215 ? 3.178 -15.400 -18.542 1.00 52.97 215 VAL A N 1
ATOM 1674 C CA . VAL A 1 215 ? 4.081 -14.942 -19.605 1.00 52.97 215 VAL A CA 1
ATOM 1675 C C . VAL A 1 215 ? 4.416 -16.077 -20.587 1.00 52.97 215 VAL A C 1
ATOM 1677 O O . VAL A 1 215 ? 4.478 -15.842 -21.790 1.00 52.97 215 VAL A O 1
ATOM 1680 N N . GLN A 1 216 ? 4.561 -17.315 -20.108 1.00 54.34 216 GLN A N 1
ATOM 1681 C CA . GLN A 1 216 ? 4.717 -18.509 -20.948 1.00 54.34 216 GLN A CA 1
ATOM 1682 C C . GLN A 1 216 ? 3.432 -18.848 -21.728 1.00 54.34 216 GLN A C 1
ATOM 1684 O O . GLN A 1 216 ? 3.478 -19.192 -22.905 1.00 54.34 216 GLN A O 1
ATOM 1689 N N . ALA A 1 217 ? 2.258 -18.684 -21.124 1.00 51.31 217 ALA A N 1
ATOM 1690 C CA . ALA A 1 217 ? 0.982 -18.877 -21.802 1.00 51.31 217 ALA A CA 1
ATOM 1691 C C . ALA A 1 217 ? 0.735 -17.803 -22.877 1.00 51.31 217 ALA A C 1
ATOM 1693 O O . ALA A 1 217 ? 0.135 -18.109 -23.905 1.00 51.31 217 ALA A O 1
ATOM 1694 N N . LEU A 1 218 ? 1.244 -16.577 -22.693 1.00 48.09 218 LEU A N 1
ATOM 1695 C CA . LEU A 1 218 ? 1.272 -15.536 -23.730 1.00 48.09 218 LEU A CA 1
ATOM 1696 C C . LEU A 1 218 ? 2.209 -15.901 -24.893 1.00 48.09 218 LEU A C 1
ATOM 1698 O O . LEU A 1 218 ? 1.923 -15.542 -26.034 1.00 48.09 218 LEU A O 1
ATOM 1702 N N . THR A 1 219 ? 3.296 -16.646 -24.646 1.00 52.59 219 THR A N 1
ATOM 1703 C CA . THR A 1 219 ? 4.102 -17.221 -25.740 1.00 52.59 219 THR A CA 1
ATOM 1704 C C . THR A 1 219 ? 3.398 -18.373 -26.459 1.00 52.59 219 THR A C 1
ATOM 1706 O O . THR A 1 219 ? 3.583 -18.521 -27.665 1.00 52.59 219 THR A O 1
ATOM 1709 N N . ASP A 1 220 ? 2.577 -19.155 -25.753 1.00 55.28 220 ASP A N 1
ATOM 1710 C CA . ASP A 1 220 ? 1.986 -20.389 -26.289 1.00 55.28 220 ASP A CA 1
ATOM 1711 C C . ASP A 1 220 ? 0.590 -20.192 -26.910 1.00 55.28 220 ASP A C 1
ATOM 1713 O O . ASP A 1 220 ? 0.165 -20.982 -27.756 1.00 55.28 220 ASP A O 1
ATOM 1717 N N . SER A 1 221 ? -0.136 -19.134 -26.530 1.00 49.94 221 SER A N 1
ATOM 1718 C CA . SER A 1 221 ? -1.500 -18.866 -26.993 1.00 49.94 221 SER A CA 1
ATOM 1719 C C . SER A 1 221 ? -1.644 -17.484 -27.653 1.00 49.94 221 SER A C 1
ATOM 1721 O O . SER A 1 221 ? -1.781 -16.451 -27.013 1.00 49.94 221 SER A O 1
ATOM 1723 N N . ALA A 1 222 ? -1.689 -17.493 -28.988 1.00 45.31 222 ALA A N 1
ATOM 1724 C CA . ALA A 1 222 ? -2.369 -16.500 -29.832 1.00 45.31 222 ALA A CA 1
ATOM 1725 C C . ALA A 1 222 ? -1.829 -15.051 -29.954 1.00 45.31 222 ALA A C 1
ATOM 1727 O O . ALA A 1 222 ? -2.493 -14.236 -30.596 1.00 45.31 222 ALA A O 1
ATOM 1728 N N . CYS A 1 223 ? -0.617 -1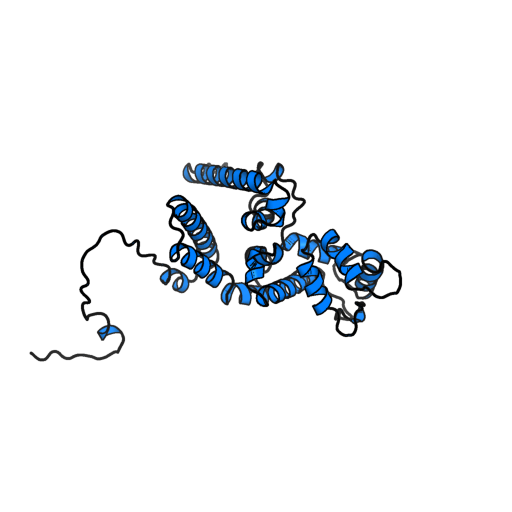4.720 -29.504 1.00 39.91 223 CYS A N 1
ATOM 1729 C CA . CYS A 1 223 ? 0.066 -13.4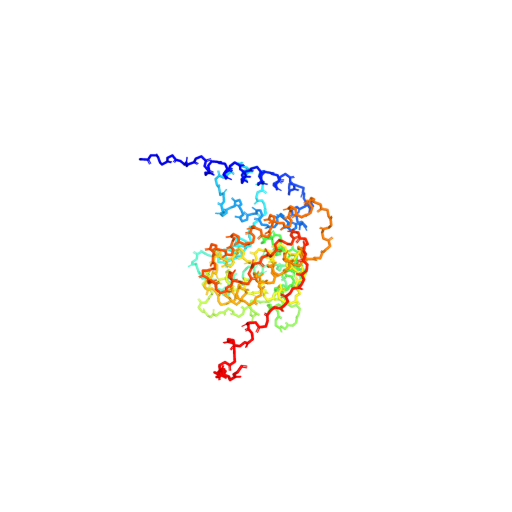86 -29.937 1.00 39.91 223 CYS A CA 1
ATOM 1730 C C . CYS A 1 223 ? 0.653 -13.673 -31.355 1.00 39.91 223 CYS A C 1
ATOM 1732 O O . CYS A 1 223 ? 1.815 -14.033 -31.538 1.00 39.91 223 CYS A O 1
ATOM 1734 N N . ALA A 1 224 ? -0.200 -13.529 -32.376 1.00 42.53 224 ALA A N 1
ATOM 1735 C CA . ALA A 1 224 ? 0.083 -13.945 -33.754 1.00 42.53 224 ALA A CA 1
ATOM 1736 C C . ALA A 1 224 ? 0.907 -12.947 -34.592 1.00 42.53 224 ALA A C 1
ATOM 1738 O O . ALA A 1 224 ? 1.303 -13.291 -35.708 1.00 42.53 224 ALA A O 1
ATOM 1739 N N . SER A 1 225 ? 1.161 -11.725 -34.109 1.00 52.91 225 SER A N 1
ATOM 1740 C CA . SER A 1 225 ? 2.001 -10.774 -34.840 1.00 52.91 225 SER A CA 1
ATOM 1741 C C . SER A 1 225 ? 3.465 -10.859 -34.396 1.00 52.91 225 SER A C 1
ATOM 1743 O O . SER A 1 225 ? 3.785 -11.100 -33.234 1.00 52.91 225 SER A O 1
ATOM 1745 N N . THR A 1 226 ? 4.385 -10.638 -35.335 1.00 50.34 226 THR A N 1
ATOM 1746 C CA . THR A 1 226 ? 5.832 -10.575 -35.065 1.00 50.34 226 THR A CA 1
ATOM 1747 C C . THR A 1 226 ? 6.217 -9.443 -34.108 1.00 50.34 226 THR A C 1
ATOM 1749 O O . THR A 1 226 ? 7.289 -9.500 -33.510 1.00 50.34 226 THR A O 1
ATOM 1752 N N . VAL A 1 227 ? 5.359 -8.430 -33.952 1.00 43.78 227 VAL A N 1
ATOM 1753 C CA . VAL A 1 227 ? 5.541 -7.326 -32.999 1.00 43.78 227 VAL A CA 1
ATOM 1754 C C . VAL A 1 227 ? 5.228 -7.800 -31.579 1.00 43.78 227 VAL A C 1
ATOM 1756 O O . VAL A 1 227 ? 6.062 -7.639 -30.690 1.00 43.78 227 VAL A O 1
ATOM 1759 N N . ASP A 1 228 ? 4.104 -8.496 -31.396 1.00 40.81 228 ASP A N 1
ATOM 1760 C CA . ASP A 1 228 ? 3.695 -9.031 -30.090 1.00 40.81 228 ASP A CA 1
ATOM 1761 C C . ASP A 1 228 ? 4.696 -10.078 -29.578 1.00 40.81 228 ASP A C 1
ATOM 1763 O O . ASP A 1 228 ? 5.011 -10.127 -28.393 1.00 40.81 228 ASP A O 1
ATOM 1767 N N . GLN A 1 229 ? 5.272 -10.887 -30.477 1.00 48.97 229 GLN A N 1
ATOM 1768 C CA . GLN A 1 229 ? 6.293 -11.876 -30.115 1.00 48.97 229 GLN A CA 1
ATOM 1769 C C . GLN A 1 229 ? 7.553 -11.245 -29.513 1.00 48.97 229 GLN A C 1
ATOM 1771 O O . GLN A 1 229 ? 8.136 -11.809 -28.585 1.00 48.97 229 GLN A O 1
ATOM 1776 N N . TRP A 1 230 ? 7.981 -10.081 -30.009 1.00 47.16 230 TRP A N 1
ATOM 1777 C CA . TRP A 1 230 ? 9.132 -9.367 -29.456 1.00 47.16 230 TRP A CA 1
ATOM 1778 C C . TRP A 1 230 ? 8.830 -8.838 -28.048 1.00 47.16 230 TRP A C 1
ATOM 1780 O O . TRP A 1 230 ? 9.647 -9.031 -27.145 1.00 47.16 230 TRP A O 1
ATOM 1790 N N . GLU A 1 231 ? 7.659 -8.239 -27.829 1.00 46.66 231 GLU A N 1
ATOM 1791 C CA . GLU A 1 231 ? 7.267 -7.681 -26.528 1.00 46.66 231 GLU A CA 1
ATOM 1792 C C . GLU A 1 231 ? 7.080 -8.783 -25.483 1.00 46.66 231 GLU A C 1
ATOM 1794 O O . GLU A 1 231 ? 7.640 -8.708 -24.388 1.00 46.66 231 GLU A O 1
ATOM 1799 N N . VAL A 1 232 ? 6.419 -9.877 -25.867 1.00 50.66 232 VAL A N 1
ATOM 1800 C CA . VAL A 1 232 ? 6.281 -11.078 -25.039 1.00 50.66 232 VAL A CA 1
ATOM 1801 C C . VAL A 1 232 ? 7.652 -11.697 -24.741 1.00 50.66 232 VAL A C 1
ATOM 1803 O O . VAL A 1 232 ? 7.931 -12.061 -23.599 1.00 50.66 232 VAL A O 1
ATOM 1806 N N . SER A 1 233 ? 8.558 -11.777 -25.723 1.00 50.00 233 SER A N 1
ATOM 1807 C CA . SER A 1 233 ? 9.915 -12.299 -25.499 1.00 50.00 233 SER A CA 1
ATOM 1808 C C . SER A 1 233 ? 10.752 -11.403 -24.581 1.00 50.00 233 SER A C 1
ATOM 1810 O O . SER A 1 233 ? 11.539 -11.908 -23.777 1.00 50.00 233 SER A O 1
ATOM 1812 N N . THR A 1 234 ? 10.547 -10.087 -24.657 1.00 51.50 234 THR A N 1
ATOM 1813 C CA . THR A 1 234 ? 11.230 -9.088 -23.830 1.00 51.50 234 THR A CA 1
ATOM 1814 C C . THR A 1 234 ? 10.725 -9.150 -22.397 1.00 51.50 234 THR A C 1
ATOM 1816 O O . THR A 1 234 ? 11.534 -9.168 -21.471 1.00 51.50 234 THR A O 1
ATOM 1819 N N . GLU A 1 235 ? 9.414 -9.285 -22.199 1.00 56.00 235 GLU A N 1
ATOM 1820 C CA . GLU A 1 235 ? 8.820 -9.436 -20.873 1.00 56.00 235 GLU A CA 1
ATOM 1821 C C . GLU A 1 235 ? 9.176 -10.791 -20.247 1.00 56.00 235 GLU A C 1
ATOM 1823 O O . GLU A 1 235 ? 9.570 -10.857 -19.083 1.00 56.00 235 GLU A O 1
ATOM 1828 N N . ALA A 1 236 ? 9.201 -11.865 -21.042 1.00 53.06 236 ALA A N 1
ATOM 1829 C CA . ALA A 1 236 ? 9.716 -13.163 -20.615 1.00 53.06 236 ALA A CA 1
ATOM 1830 C C . ALA A 1 236 ? 11.203 -13.112 -20.248 1.00 53.06 236 ALA A C 1
ATOM 1832 O O . ALA A 1 236 ? 11.622 -13.765 -19.292 1.00 53.06 236 ALA A O 1
ATOM 1833 N N . ALA A 1 237 ? 12.019 -12.352 -20.981 1.00 49.72 237 ALA A N 1
ATOM 1834 C CA . ALA A 1 237 ? 13.429 -12.154 -20.663 1.00 49.72 237 ALA A CA 1
ATOM 1835 C C . ALA A 1 237 ? 13.619 -11.276 -19.415 1.00 49.72 237 ALA A C 1
ATOM 1837 O O . ALA A 1 237 ? 14.502 -11.562 -18.605 1.00 49.72 237 ALA A O 1
ATOM 1838 N N . ARG A 1 238 ? 12.781 -10.250 -19.215 1.00 57.69 238 ARG A N 1
ATOM 1839 C CA . ARG A 1 238 ? 12.760 -9.407 -18.010 1.00 57.69 238 ARG A CA 1
ATOM 1840 C C . ARG A 1 238 ? 12.412 -10.239 -16.779 1.00 57.69 238 ARG A C 1
ATOM 1842 O O . ARG A 1 238 ? 13.189 -10.245 -15.825 1.00 57.69 238 ARG A O 1
ATOM 1849 N N . ALA A 1 239 ? 11.330 -11.013 -16.854 1.00 55.56 239 ALA A N 1
ATOM 1850 C CA . ALA A 1 239 ? 10.918 -11.969 -15.832 1.00 55.56 239 ALA A CA 1
ATOM 1851 C C . ALA A 1 239 ? 12.040 -12.976 -15.526 1.00 55.56 239 ALA A C 1
ATOM 1853 O O . ALA A 1 239 ? 12.457 -13.114 -14.378 1.00 55.56 239 ALA A O 1
ATOM 1854 N N . ARG A 1 240 ? 12.622 -13.608 -16.559 1.00 51.88 240 ARG A N 1
ATOM 1855 C CA . ARG A 1 240 ? 13.748 -14.551 -16.419 1.00 51.88 240 ARG A CA 1
ATOM 1856 C C . ARG A 1 240 ? 14.973 -13.928 -15.759 1.00 51.88 240 ARG A C 1
ATOM 1858 O O . ARG A 1 240 ? 15.600 -14.569 -14.921 1.00 51.88 240 ARG A O 1
ATOM 1865 N N . ASN A 1 241 ? 15.336 -12.702 -16.121 1.00 46.00 241 ASN A N 1
ATOM 1866 C CA . ASN A 1 241 ? 16.500 -12.029 -15.550 1.00 46.00 241 ASN A CA 1
ATOM 1867 C C . ASN A 1 241 ? 16.264 -11.624 -14.090 1.00 46.00 241 ASN A C 1
ATOM 1869 O O . ASN A 1 241 ? 17.185 -11.734 -13.284 1.00 46.00 241 ASN A O 1
ATOM 1873 N N . GLN A 1 242 ? 15.041 -11.235 -13.723 1.00 48.09 242 GLN A N 1
ATOM 1874 C CA . GLN A 1 242 ? 14.685 -10.979 -12.325 1.00 48.09 242 GLN A CA 1
ATOM 1875 C C . GLN A 1 242 ? 14.654 -12.270 -11.489 1.00 48.09 242 GLN A C 1
ATOM 1877 O O . GLN A 1 242 ? 15.158 -12.278 -10.367 1.00 48.09 242 GLN A O 1
ATOM 1882 N N . VAL A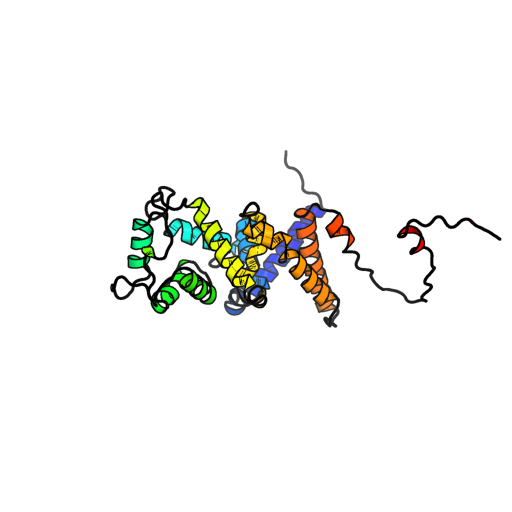 1 243 ? 14.174 -13.386 -12.054 1.00 46.47 243 VAL A N 1
ATOM 1883 C CA . VAL A 1 243 ? 14.215 -14.722 -11.425 1.00 46.47 243 VAL A CA 1
ATOM 1884 C C . VAL A 1 243 ? 15.660 -15.200 -11.244 1.00 46.47 243 VAL A C 1
ATOM 1886 O O . VAL A 1 243 ? 16.046 -15.594 -10.150 1.00 46.47 243 VAL A O 1
ATOM 1889 N N . LYS A 1 244 ? 16.500 -15.122 -12.282 1.00 43.09 244 LYS A N 1
ATOM 1890 C CA . LYS A 1 244 ? 17.887 -15.625 -12.264 1.00 43.09 244 LYS A CA 1
ATOM 1891 C C . LYS A 1 244 ? 18.790 -14.886 -11.272 1.00 43.09 244 LYS A C 1
ATOM 1893 O O . LYS A 1 244 ? 19.734 -15.470 -10.745 1.00 43.09 244 LYS A O 1
ATOM 1898 N N . VAL A 1 245 ? 18.522 -13.605 -11.024 1.00 42.72 245 VAL A N 1
ATOM 1899 C CA . VAL A 1 245 ? 19.279 -12.803 -10.053 1.00 42.72 245 VAL A CA 1
ATOM 1900 C C . VAL A 1 245 ? 18.830 -13.094 -8.612 1.00 42.72 245 VAL A C 1
ATOM 1902 O O . VAL A 1 245 ? 19.666 -13.073 -7.710 1.00 42.72 245 VAL A O 1
ATOM 1905 N N . ASN A 1 246 ? 17.556 -13.448 -8.393 1.00 40.62 246 ASN A N 1
ATOM 1906 C CA . ASN A 1 246 ? 16.957 -13.504 -7.052 1.00 40.62 246 ASN A CA 1
ATOM 1907 C C . ASN A 1 246 ? 16.619 -14.918 -6.531 1.00 40.62 246 ASN A C 1
ATOM 1909 O O . ASN A 1 246 ? 16.524 -15.103 -5.312 1.00 40.62 246 ASN A O 1
ATOM 1913 N N . CYS A 1 247 ? 16.511 -15.914 -7.415 1.00 40.28 247 CYS A N 1
ATOM 1914 C CA . CYS A 1 247 ? 16.174 -17.310 -7.125 1.00 40.28 247 CYS A CA 1
ATOM 1915 C C . CYS A 1 247 ? 17.326 -18.224 -7.590 1.00 40.28 247 CYS A C 1
ATOM 1917 O O . CYS A 1 247 ? 17.397 -18.629 -8.746 1.00 40.28 247 CYS A O 1
ATOM 1919 N N . ARG A 1 248 ? 18.266 -18.530 -6.687 1.00 38.41 248 ARG A N 1
ATOM 1920 C CA . ARG A 1 248 ? 19.479 -19.338 -6.945 1.00 38.41 248 ARG A CA 1
ATOM 1921 C C . ARG A 1 248 ? 19.247 -20.860 -6.948 1.00 38.41 248 ARG A C 1
ATOM 1923 O O . ARG A 1 248 ? 20.175 -21.607 -6.655 1.00 38.41 248 ARG A O 1
ATOM 1930 N N . ASP A 1 249 ? 18.040 -21.329 -7.247 1.00 43.41 249 ASP A N 1
ATOM 1931 C CA . ASP A 1 249 ? 17.762 -22.768 -7.275 1.00 43.41 249 ASP A CA 1
ATOM 1932 C C . ASP A 1 249 ? 17.771 -23.286 -8.723 1.00 43.41 249 ASP A C 1
ATOM 1934 O O . ASP A 1 249 ? 16.908 -22.942 -9.533 1.00 43.41 249 ASP A O 1
ATOM 1938 N N . GLU A 1 250 ? 18.789 -24.079 -9.075 1.00 43.22 250 GLU A N 1
ATOM 1939 C CA . GLU A 1 250 ? 18.989 -24.630 -10.427 1.00 43.22 250 GLU A CA 1
ATOM 1940 C C . GLU A 1 250 ? 17.844 -25.555 -10.870 1.00 43.22 250 GLU A C 1
ATOM 1942 O O . GLU A 1 250 ? 17.605 -25.716 -12.068 1.00 43.22 250 GLU A O 1
ATOM 1947 N N . SER A 1 251 ? 17.094 -26.112 -9.916 1.00 46.06 251 SER A N 1
ATOM 1948 C CA . SER A 1 251 ? 15.937 -26.977 -10.174 1.00 46.06 251 SER A CA 1
ATOM 1949 C C . SER A 1 251 ? 14.778 -26.239 -10.853 1.00 46.06 251 SER A C 1
ATOM 1951 O O . SER A 1 251 ? 14.106 -26.803 -11.715 1.00 46.06 251 SER A O 1
ATOM 1953 N N . VAL A 1 252 ? 14.598 -24.956 -10.527 1.00 46.19 252 VAL A N 1
ATOM 1954 C CA . VAL A 1 252 ? 13.626 -24.071 -11.174 1.00 46.19 252 VAL A CA 1
ATOM 1955 C C . VAL A 1 252 ? 14.111 -23.753 -12.587 1.00 46.19 252 VAL A C 1
ATOM 1957 O O . VAL A 1 252 ? 13.338 -23.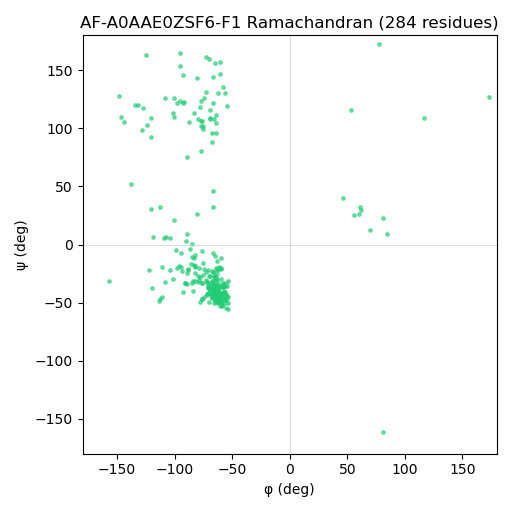863 -13.520 1.00 46.19 252 VAL A O 1
ATOM 1960 N N . LEU A 1 253 ? 15.406 -23.484 -12.791 1.00 42.31 253 LEU A N 1
ATOM 1961 C CA . LEU A 1 253 ? 15.988 -23.166 -14.107 1.00 42.31 253 LEU A CA 1
ATOM 1962 C C . LEU A 1 253 ? 15.894 -24.310 -15.138 1.00 42.31 253 LEU A C 1
ATOM 1964 O O . LEU A 1 253 ? 15.799 -24.039 -16.337 1.00 42.31 253 LEU A O 1
ATOM 1968 N N . ALA A 1 254 ? 15.902 -25.569 -14.693 1.00 43.94 254 ALA A N 1
ATOM 1969 C CA . ALA A 1 254 ? 15.877 -26.741 -15.571 1.00 43.94 254 ALA A CA 1
ATOM 1970 C C . ALA A 1 254 ? 14.527 -26.974 -16.280 1.00 43.94 254 ALA A C 1
ATOM 1972 O O . ALA A 1 254 ? 14.505 -27.595 -17.341 1.00 43.94 254 ALA A O 1
ATOM 1973 N N . SER A 1 255 ? 13.412 -26.445 -15.761 1.00 48.47 255 SER A N 1
ATOM 1974 C CA . SER A 1 255 ? 12.093 -26.533 -16.411 1.00 48.47 255 SER A CA 1
ATOM 1975 C C . SER A 1 255 ? 11.841 -25.433 -17.458 1.00 48.47 255 SER A C 1
ATOM 1977 O O . SER A 1 255 ? 10.787 -25.420 -18.090 1.00 48.47 255 SER A O 1
ATOM 1979 N N . PHE A 1 256 ? 12.808 -24.534 -17.694 1.00 45.12 256 PHE A N 1
ATOM 1980 C CA . PHE A 1 256 ? 12.679 -23.370 -18.590 1.00 45.12 256 PHE A CA 1
ATOM 1981 C C . PHE A 1 256 ? 13.300 -23.536 -19.983 1.00 45.12 256 PHE A C 1
ATOM 1983 O O . PHE A 1 256 ? 13.596 -22.539 -20.651 1.00 45.12 256 PHE A O 1
ATOM 1990 N N . HIS A 1 257 ? 13.515 -24.763 -20.457 1.00 42.81 257 HIS A N 1
ATOM 1991 C CA . HIS A 1 257 ? 14.008 -24.962 -21.818 1.00 42.81 257 HIS A CA 1
ATOM 1992 C C . HIS A 1 257 ? 12.884 -24.735 -22.839 1.00 42.81 257 HIS A C 1
ATOM 1994 O O . HIS A 1 257 ? 12.051 -25.602 -23.077 1.00 42.81 257 HIS A O 1
ATOM 2000 N N . VAL A 1 258 ? 12.858 -23.540 -23.436 1.00 40.34 258 VAL A N 1
ATOM 2001 C CA . VAL A 1 258 ? 12.042 -23.248 -24.619 1.00 40.34 258 VAL A CA 1
ATOM 2002 C C . VAL A 1 258 ? 12.755 -23.865 -25.817 1.00 40.34 258 VAL A C 1
ATOM 2004 O O . VAL A 1 258 ? 13.744 -23.314 -26.304 1.00 40.34 258 VAL A O 1
ATOM 2007 N N . GLU A 1 259 ? 12.281 -25.017 -26.284 1.00 40.41 259 GLU A N 1
ATOM 2008 C CA . GLU A 1 259 ? 12.691 -25.535 -27.586 1.00 40.41 259 GLU A CA 1
ATOM 2009 C C . GLU A 1 259 ? 12.168 -24.590 -28.670 1.00 40.41 259 GLU A C 1
ATOM 2011 O O . GLU A 1 259 ? 10.974 -24.529 -28.959 1.00 40.41 259 GLU A O 1
ATOM 2016 N N . THR A 1 260 ? 13.066 -23.832 -29.297 1.00 37.56 260 THR A N 1
ATOM 2017 C CA . THR A 1 260 ? 12.739 -23.134 -30.539 1.00 37.56 260 THR A CA 1
ATOM 2018 C C . THR A 1 260 ? 12.533 -24.177 -31.628 1.00 37.56 260 THR A C 1
ATOM 2020 O O . THR A 1 260 ? 13.501 -24.637 -32.236 1.00 37.56 260 THR A O 1
ATOM 2023 N N . GLN A 1 261 ? 11.279 -24.561 -31.879 1.00 36.41 261 GLN A N 1
ATOM 2024 C CA . GLN A 1 261 ? 10.920 -25.365 -33.043 1.00 36.41 261 GLN A CA 1
ATOM 2025 C C . GLN A 1 261 ? 11.118 -24.543 -34.320 1.00 36.41 261 GLN A C 1
ATOM 2027 O O . GLN A 1 261 ? 10.209 -23.893 -34.824 1.00 36.41 261 GLN A O 1
ATOM 2032 N N . ASN A 1 262 ? 12.333 -24.598 -34.854 1.00 44.16 262 ASN A N 1
ATOM 2033 C CA . ASN A 1 262 ? 12.634 -24.237 -36.228 1.00 44.16 262 ASN A CA 1
ATOM 2034 C C . ASN A 1 262 ? 13.232 -25.460 -36.924 1.00 44.16 262 ASN A C 1
ATOM 2036 O O . ASN A 1 262 ? 14.377 -25.826 -36.674 1.00 44.16 262 ASN A O 1
ATOM 2040 N N . GLY A 1 263 ? 12.461 -26.051 -37.837 1.00 39.12 263 GLY A N 1
ATOM 2041 C CA . GLY A 1 263 ? 12.955 -27.020 -38.815 1.00 39.12 263 GLY A CA 1
ATOM 2042 C C . GLY A 1 263 ? 12.344 -28.407 -38.658 1.00 39.12 263 GLY A C 1
ATOM 2043 O O . GLY A 1 263 ? 12.649 -29.140 -37.725 1.00 39.12 263 GLY A O 1
ATOM 2044 N N . GLY A 1 264 ? 11.479 -28.777 -39.600 1.00 43.38 264 GLY A N 1
ATOM 2045 C CA . GLY A 1 264 ? 10.870 -30.098 -39.634 1.00 43.38 264 GLY A CA 1
ATOM 2046 C C . GLY A 1 264 ? 11.867 -31.222 -39.912 1.00 43.38 264 GLY A C 1
ATOM 2047 O O . GLY A 1 264 ? 12.767 -31.075 -40.735 1.00 43.38 264 GLY A O 1
ATOM 2048 N N . SER A 1 265 ? 11.646 -32.372 -39.279 1.00 33.81 265 SER A N 1
ATOM 2049 C CA . SER A 1 265 ? 11.514 -33.696 -39.910 1.00 33.81 265 SER A CA 1
ATOM 2050 C C . SER A 1 265 ? 11.441 -34.780 -38.833 1.00 33.81 265 SER A C 1
ATOM 2052 O O . SER A 1 265 ? 12.319 -34.879 -37.992 1.00 33.81 265 SER A O 1
ATOM 2054 N N . GLN A 1 266 ? 10.391 -35.597 -38.938 1.00 30.97 266 GLN A N 1
ATOM 2055 C CA . GLN A 1 266 ? 10.228 -36.969 -38.443 1.00 30.97 266 GLN A CA 1
ATOM 2056 C C . GLN A 1 266 ? 10.500 -37.293 -36.961 1.00 30.97 266 GLN A C 1
ATOM 2058 O O . GLN A 1 266 ? 11.623 -37.342 -36.474 1.00 30.97 266 GLN A O 1
ATOM 2063 N N . LEU A 1 267 ? 9.410 -37.695 -36.302 1.00 31.30 267 LEU A N 1
ATOM 2064 C CA . LEU A 1 267 ? 9.390 -38.533 -35.109 1.00 31.30 267 LEU A CA 1
ATOM 2065 C C . LEU A 1 267 ? 10.167 -39.838 -35.340 1.00 31.30 267 LEU A C 1
ATOM 2067 O O . LEU A 1 267 ? 9.750 -40.674 -36.141 1.00 31.30 267 LEU A O 1
ATOM 2071 N N . VAL A 1 268 ? 11.217 -40.049 -34.550 1.00 32.38 268 VAL A N 1
ATOM 2072 C CA . VAL A 1 268 ? 11.638 -41.387 -34.128 1.00 32.38 268 VAL A CA 1
ATOM 2073 C C . VAL A 1 268 ? 11.766 -41.351 -32.608 1.00 32.38 268 VAL A C 1
ATOM 2075 O O . VAL A 1 268 ? 12.759 -40.881 -32.060 1.00 32.38 268 VAL A O 1
ATOM 2078 N N . LEU A 1 269 ? 10.728 -41.831 -31.923 1.00 35.31 269 LEU A N 1
ATOM 2079 C CA . LEU A 1 269 ? 10.845 -42.279 -30.539 1.00 35.31 269 LEU A CA 1
ATOM 2080 C C . LEU A 1 269 ? 11.790 -43.487 -30.550 1.00 35.31 269 LEU A C 1
ATOM 2082 O O . LEU A 1 269 ? 11.442 -44.521 -31.114 1.00 35.31 269 LEU A O 1
ATOM 2086 N N . SER A 1 270 ? 12.993 -43.346 -29.989 1.00 35.91 270 SER A N 1
ATOM 2087 C CA . SER A 1 270 ? 13.832 -44.501 -29.662 1.00 35.91 270 SER A CA 1
ATOM 2088 C C . SER A 1 270 ? 13.710 -44.804 -28.168 1.00 35.91 270 SER A C 1
ATOM 2090 O O . SER A 1 270 ? 13.882 -43.928 -27.319 1.00 35.91 270 SER A O 1
ATOM 2092 N N . ASP A 1 271 ? 13.373 -46.059 -27.876 1.00 37.81 271 ASP A N 1
ATOM 2093 C CA . ASP A 1 271 ? 12.976 -46.652 -26.590 1.00 37.81 271 ASP A CA 1
ATOM 2094 C C . ASP A 1 271 ? 14.071 -46.696 -25.499 1.00 37.81 271 ASP A C 1
ATOM 2096 O O . ASP A 1 271 ? 14.117 -47.612 -24.680 1.00 37.81 271 ASP A O 1
ATOM 2100 N N . ILE A 1 272 ? 14.987 -45.729 -25.448 1.00 40.84 272 ILE A N 1
ATOM 2101 C CA . ILE A 1 272 ? 16.159 -45.815 -24.559 1.00 40.84 272 ILE A CA 1
ATOM 2102 C C . ILE A 1 272 ? 15.928 -45.117 -23.207 1.00 40.84 272 ILE A C 1
ATOM 2104 O O . ILE A 1 272 ? 16.581 -45.457 -22.219 1.00 40.84 272 ILE A O 1
ATOM 2108 N N . LEU A 1 273 ? 14.951 -44.209 -23.092 1.00 37.00 273 LEU A N 1
ATOM 2109 C CA . LEU A 1 273 ? 14.785 -43.419 -21.863 1.00 37.00 273 LEU A CA 1
ATOM 2110 C C . LEU A 1 273 ? 13.938 -44.087 -20.761 1.00 37.00 273 LEU A C 1
ATOM 2112 O O . LEU A 1 273 ? 14.032 -43.691 -19.602 1.00 37.00 273 LEU A O 1
ATOM 2116 N N . VAL A 1 274 ? 13.150 -45.121 -21.075 1.00 40.69 274 VAL A N 1
ATOM 2117 C CA . VAL A 1 274 ? 12.282 -45.788 -20.078 1.00 40.69 274 VAL A CA 1
ATOM 2118 C C . VAL A 1 274 ? 13.048 -46.822 -19.240 1.00 40.69 274 VAL A C 1
ATOM 2120 O O . VAL A 1 274 ? 12.709 -47.057 -18.081 1.00 40.69 274 VAL A O 1
ATOM 2123 N N . CYS A 1 275 ? 14.149 -47.378 -19.753 1.00 36.91 275 CYS A N 1
ATOM 2124 C CA . CYS A 1 275 ? 14.936 -48.377 -19.022 1.00 36.91 275 CYS A CA 1
ATOM 2125 C C . CYS A 1 275 ? 15.740 -47.790 -17.848 1.00 36.91 275 CYS A C 1
ATOM 2127 O O . CYS A 1 275 ? 16.026 -48.504 -16.889 1.00 36.91 275 CYS A O 1
ATOM 2129 N N . TYR A 1 276 ? 16.065 -46.492 -17.872 1.00 35.75 276 TYR A N 1
ATOM 2130 C CA . TYR A 1 276 ? 16.850 -45.860 -16.805 1.00 35.75 276 TYR A CA 1
ATOM 2131 C C . TYR A 1 276 ? 16.027 -45.447 -15.575 1.00 35.75 276 TYR A C 1
ATOM 2133 O O . TYR A 1 276 ? 16.595 -45.302 -14.496 1.00 35.75 276 TYR A O 1
ATOM 2141 N N . LEU A 1 277 ? 14.702 -45.305 -15.697 1.00 37.72 277 LEU A N 1
ATOM 2142 C CA . LEU A 1 277 ? 13.851 -44.805 -14.606 1.00 37.72 277 LEU A CA 1
ATOM 2143 C C . LEU A 1 277 ? 13.205 -45.900 -13.741 1.00 37.72 277 LEU A C 1
ATOM 2145 O O . LEU A 1 277 ? 12.628 -45.578 -12.707 1.00 37.72 277 LEU A O 1
ATOM 2149 N N . LEU A 1 278 ? 13.327 -47.185 -14.101 1.00 40.00 278 LEU A N 1
ATOM 2150 C CA . LEU A 1 278 ? 12.686 -48.290 -13.363 1.00 40.00 278 LEU A CA 1
ATOM 2151 C C . LEU A 1 278 ? 13.641 -49.334 -12.762 1.00 40.00 278 LEU A C 1
ATOM 2153 O O . LEU A 1 278 ? 13.174 -50.320 -12.202 1.00 40.00 278 LEU A O 1
ATOM 2157 N N . GLY A 1 279 ? 14.961 -49.131 -12.814 1.00 35.34 279 GLY A N 1
ATOM 2158 C CA . GLY A 1 279 ? 15.908 -49.944 -12.035 1.00 35.34 279 GLY A CA 1
ATOM 2159 C C . GLY A 1 279 ? 15.896 -51.452 -12.335 1.00 35.34 279 GLY A C 1
ATOM 2160 O O . GLY A 1 279 ? 16.260 -52.244 -11.467 1.00 35.34 279 GLY A O 1
ATOM 2161 N N . PHE A 1 280 ? 15.497 -51.870 -13.540 1.00 37.28 280 PHE A N 1
ATOM 2162 C CA . PHE A 1 280 ? 15.568 -53.270 -13.960 1.00 37.28 280 PHE A CA 1
ATOM 2163 C C . PHE A 1 280 ? 16.852 -53.546 -14.750 1.00 37.28 280 PHE A C 1
ATOM 2165 O O . PHE A 1 280 ? 17.120 -52.938 -15.784 1.00 37.28 280 PHE A O 1
ATOM 2172 N N . ILE A 1 281 ? 17.638 -54.511 -14.267 1.00 42.22 281 ILE A N 1
ATOM 2173 C CA . ILE A 1 281 ? 18.767 -55.099 -14.992 1.00 42.22 281 ILE A CA 1
ATOM 2174 C C . ILE A 1 281 ? 18.192 -56.044 -16.055 1.00 42.22 281 ILE A C 1
ATOM 2176 O O . ILE A 1 281 ? 17.801 -57.168 -15.738 1.00 42.22 281 ILE A O 1
ATOM 2180 N N . CYS A 1 282 ? 18.159 -55.621 -17.318 1.00 37.00 282 CYS A N 1
ATOM 2181 C CA . CYS A 1 282 ? 17.946 -56.545 -18.430 1.00 37.00 282 CYS A CA 1
ATOM 2182 C C . CYS A 1 282 ? 19.267 -57.260 -18.738 1.00 37.00 282 CYS A C 1
ATOM 2184 O O . CYS A 1 282 ? 20.214 -56.670 -19.256 1.00 37.00 282 CYS A O 1
ATOM 2186 N N . THR A 1 283 ? 19.333 -58.544 -18.393 1.00 46.53 283 THR A N 1
ATOM 2187 C CA . THR A 1 283 ? 20.378 -59.448 -18.875 1.00 46.53 283 THR A CA 1
ATOM 2188 C C . THR A 1 283 ? 20.086 -59.804 -20.330 1.00 46.53 283 THR A C 1
ATOM 2190 O O . THR A 1 283 ? 18.987 -60.228 -20.677 1.00 46.53 283 THR A O 1
ATOM 2193 N N . VAL A 1 284 ? 21.082 -59.589 -21.188 1.00 41.09 284 VAL A N 1
ATOM 2194 C CA . VAL A 1 284 ? 21.051 -59.919 -22.616 1.00 41.09 284 VAL A CA 1
ATOM 2195 C C . VAL A 1 284 ? 21.008 -61.436 -22.780 1.00 41.09 284 VAL A C 1
ATOM 2197 O O . VAL A 1 284 ? 21.936 -62.117 -22.346 1.00 41.09 284 VAL A O 1
ATOM 2200 N N . TRP A 1 285 ? 19.975 -61.956 -23.443 1.00 38.34 285 TRP A N 1
ATOM 2201 C CA . TRP A 1 285 ? 20.014 -63.261 -24.101 1.00 38.34 285 TRP A CA 1
ATOM 2202 C C . TRP A 1 285 ? 19.574 -63.108 -25.560 1.00 38.34 285 TRP A C 1
ATOM 2204 O O . TRP A 1 285 ? 18.420 -62.786 -25.817 1.00 38.34 285 TRP A O 1
ATOM 2214 N N . SER A 1 286 ? 20.530 -63.438 -26.440 1.00 46.12 286 SER A N 1
ATOM 2215 C CA . SER A 1 286 ? 20.480 -63.671 -27.901 1.00 46.12 286 SER A CA 1
ATOM 2216 C C . SER A 1 286 ? 20.097 -62.497 -28.799 1.00 46.12 286 SER A C 1
ATOM 2218 O O . SER A 1 286 ? 18.890 -62.218 -28.942 1.00 46.12 286 SER A O 1
#

Solvent-accessible surface area (backbone atoms only — not comparable to full-atom values): 16780 Å² total; per-residue (Å²): 133,85,80,78,74,52,83,67,52,57,53,50,54,52,50,51,51,53,53,49,44,53,50,46,66,59,29,68,43,75,65,34,43,76,62,36,61,83,36,47,55,47,34,44,42,35,67,71,74,36,66,82,43,75,66,43,72,72,51,79,71,85,55,68,30,56,62,56,28,36,48,49,46,29,55,61,40,24,74,86,68,83,53,48,29,37,62,70,37,44,36,50,47,44,52,74,66,28,28,82,82,75,76,83,48,30,32,69,67,37,38,51,72,34,50,23,73,74,42,75,44,57,59,70,57,47,54,53,52,50,58,72,36,37,81,63,82,76,42,42,48,58,91,44,62,80,66,51,97,86,30,44,49,35,85,51,43,33,55,56,52,47,48,52,47,52,55,55,30,69,76,40,72,67,34,44,62,69,35,60,60,44,57,30,44,68,59,38,23,68,76,75,37,52,84,40,67,64,37,42,45,41,58,72,72,42,59,54,61,48,50,50,50,50,47,49,44,49,74,73,54,85,56,81,47,79,66,49,46,51,53,50,50,48,50,42,49,51,51,48,53,55,42,62,76,72,52,91,53,67,75,67,60,68,77,64,76,78,78,80,90,75,79,91,79,81,92,75,90,70,87,67,72,66,59,74,78,67,80,63,85,81,78,89,77,134

InterPro domains:
  IPR011992 EF-hand domain pair [SSF47473] (68-117)
  IPR018247 EF-Hand 1, calcium-binding site [PS00018] (78-90)

Mean predicted aligned error: 13.07 Å

Foldseek 3Di:
DDPDDDPVVVVVVVVVLVVLLVLLVQCVPPCCCQFPLSNLCNQCCCVPVPVPRVSSVPRPPPDHFLLQLLLLVLVQQCVPPPQFRALVSVLVCCQVFQVPPNPQFRALVSQLVGVCVRSVFDSVLSSLVQVVQDPDDRTHHSVSRPADRRGDGSLCRSVVSLLSLLVVCVVDVCCCRGGSNNVRSLVCCQPPVVVRPSSVCCVVPDPLPVVLVVLVVQVVDDPPDPVSNVVSVVVNVVSVVVCVVRPVDVVVVVVPDDPPPDDDDDDDDDPPPVVVPPPDDDDDDD

Radius of gyration: 24.86 Å; Cα contacts (8 Å, |Δi|>4): 257; chains: 1; bounding box: 62×78×65 Å

Nearest PDB structures (foldseek):
  8wf6-assembly1_A  TM=2.043E-01  e=2.314E+00  Homo sapiens
  7qep-assembly1_O5  TM=2.574E-01  e=9.229E+00  Encephalitozoon cuniculi GB-M1
  5m36-assembly1_B  TM=1.886E-01  e=9.715E+00  Homo sapiens

Sequence (286 aa):
MISASGPSEARRDEYMHTFIQQLINFCETKENLGKNRDCFGLPAICTEKMPGASVCDQFSLRVLSLNEKLWAEARDDDTNGDGVITEAEMEGVLLHRFDADDDSCVSLGEWQARWSSVYHMSPDFGQFYYRELVKKGDCLKVGDMDIPDEGIPVADRPAMMLEVTIKMCDTDTNLYQSLPECAQIADTCLNHFRSLPACKLFLNSCGLAQYVTCVQALTDSACASTVDQWEVSTEAARARNQVKVNCRDESVLASFHVETQNGGSQLVLSDILVCYLLGFICTVWS

Secondary structure (DSSP, 8-state):
------HHHHHHHHHHHHHHHHHHHHHTSHHHHHH-HHHHTHHHIIIII-TT-HHHHHS---S--HHHHHHHHHHHH-SS-SSEE-HHHHHHHIIIII-SSSSS-B-HHHHHHHHHHHH---HHHHHHHHHHH--SSS-B-GGGS---TT-EETTTHHHHHHHHHHHHHHH-TTHHHH-HHHHHHHHHHHHT-TTSHHHHHHHHHTHHHHHHHHHHHHHHTT--SHHHHHHHHHHHHHHHHHHHHH---HHHHTT-------S-------TTSSTTSS--------